Protein AF-A0A8H3I0U5-F1 (afdb_monomer_lite)

Secondary structure (DSSP, 8-state):
--SSTTSS-STTT-BTTS---TTTTEEES-SEEE-TT--EEEES-EEE--SB-TT-TT--BB--EES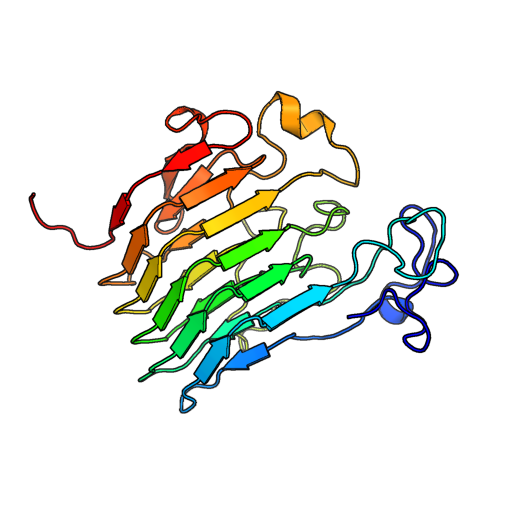EEEEE--SS--EEEEEEEEES-SSEEEEEES-EEEEEEEEEEE--TTTTSSPTTTTSPP-GGGTPPP-TT-SS-EEEEEES-EEEEEEEEEEE---BTTB-GGGGTT-SEEE-EEE-TT-EEEEEEEEEEESEEEEEEETTEEEEEGGG-EETTEEEEEEEES-----

Sequence (235 aa):
LGGFKGTNLDVSTCLAGSSHSTTGCTAAFLGLHITSTATAYLENAWIWTADHDLEDAGERQLDIYTGRGILSQSTNGPVWLIGTGSEHHVLYQYNIVNSKNVYAGLIQTETPYWQPSPAPPSPFSINSSYLDPSFTNGNAAWALRVQSSSNIFVYGAGLYSFFQNYAQTCLNTYTCQDSIV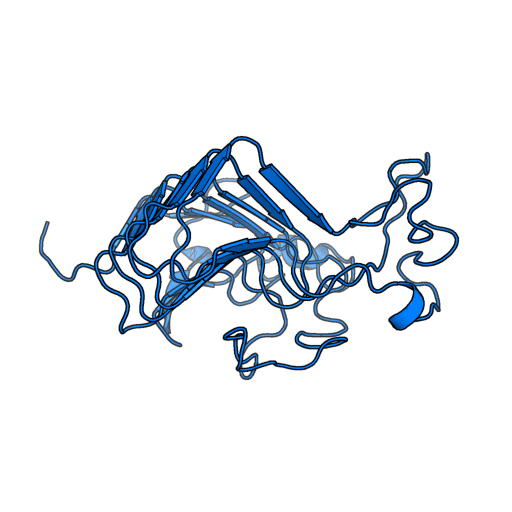TISSDSTDVYVYSLSTVGTTNMLNVGSTAIVKQSNNRNGFQSTMTLWSSATGTH

pLDDT: mean 96.16, std 8.0, range [37.22, 98.94]

Structure (mmCIF, N/CA/C/O backbone):
data_AF-A0A8H3I0U5-F1
#
_entry.id   AF-A0A8H3I0U5-F1
#
loop_
_atom_site.group_PDB
_atom_site.id
_atom_site.type_symbol
_atom_site.label_atom_id
_atom_site.label_alt_id
_atom_site.label_comp_id
_atom_site.label_asym_id
_atom_site.label_entity_id
_atom_site.label_seq_id
_atom_site.pdbx_PDB_ins_code
_atom_site.Cartn_x
_atom_site.Cartn_y
_atom_site.Cartn_z
_atom_site.occupancy
_atom_site.B_iso_or_equiv
_atom_site.auth_seq_id
_atom_site.auth_comp_id
_atom_site.auth_asym_id
_atom_site.auth_atom_id
_atom_site.pdbx_PDB_model_num
ATOM 1 N N . LEU A 1 1 ? -1.221 -8.197 -13.054 1.00 98.31 1 LEU A N 1
ATOM 2 C CA . LEU A 1 1 ? -2.004 -7.234 -13.861 1.00 98.31 1 LEU A CA 1
ATOM 3 C C . LEU A 1 1 ? -1.032 -6.633 -14.860 1.00 98.31 1 LEU A C 1
ATOM 5 O O . LEU A 1 1 ? -0.168 -5.870 -14.446 1.00 98.31 1 LEU A O 1
ATOM 9 N N . GLY A 1 2 ? -1.128 -7.037 -16.129 1.00 98.31 2 GLY A N 1
ATOM 10 C CA . GLY A 1 2 ? -0.075 -6.772 -17.115 1.00 98.31 2 GLY A CA 1
ATOM 11 C C . GLY A 1 2 ? 1.172 -7.640 -16.913 1.00 98.31 2 GLY A C 1
ATOM 12 O O . GLY A 1 2 ? 1.150 -8.515 -16.046 1.00 98.31 2 GLY A O 1
ATOM 13 N N . GLY A 1 3 ? 2.208 -7.412 -17.725 1.00 97.94 3 GLY A N 1
ATOM 14 C CA . GLY A 1 3 ? 3.515 -8.074 -17.633 1.00 97.94 3 GLY A CA 1
ATOM 15 C C . GLY A 1 3 ? 3.536 -9.535 -18.060 1.00 97.94 3 GLY A C 1
ATOM 16 O O . GLY A 1 3 ? 4.449 -10.254 -17.681 1.00 97.94 3 GLY A O 1
ATOM 17 N N . PHE A 1 4 ? 2.522 -9.988 -18.800 1.00 97.31 4 PHE A N 1
ATOM 18 C CA . PHE A 1 4 ? 2.529 -11.323 -19.388 1.00 97.31 4 PHE A CA 1
ATOM 19 C C . PHE A 1 4 ? 1.823 -11.378 -20.744 1.00 97.31 4 PHE A C 1
ATOM 21 O O . PHE A 1 4 ? 0.999 -10.517 -21.096 1.00 97.31 4 PHE A O 1
ATOM 28 N N . LYS A 1 5 ? 2.098 -12.432 -21.507 1.00 97.00 5 LYS A N 1
ATOM 29 C CA . LYS A 1 5 ? 1.573 -12.653 -22.851 1.00 97.00 5 LYS A CA 1
ATOM 30 C C . LYS A 1 5 ? 0.046 -12.598 -22.883 1.00 97.00 5 LYS A C 1
ATOM 32 O O . LYS A 1 5 ? -0.652 -13.310 -22.167 1.00 97.00 5 LYS A O 1
ATOM 37 N N . GLY A 1 6 ? -0.476 -11.793 -23.806 1.00 96.56 6 GLY A N 1
ATOM 38 C CA . GLY A 1 6 ? -1.916 -11.603 -24.010 1.00 96.56 6 GLY A CA 1
ATOM 39 C C . GLY A 1 6 ? -2.500 -10.400 -23.270 1.00 96.56 6 GLY A C 1
ATOM 40 O O . GLY A 1 6 ? -3.645 -10.042 -23.528 1.00 96.56 6 GLY A O 1
ATOM 41 N N . THR A 1 7 ? -1.721 -9.738 -22.409 1.00 97.38 7 THR A N 1
ATOM 42 C CA . THR A 1 7 ? -2.142 -8.481 -21.767 1.00 97.38 7 THR A CA 1
ATOM 43 C C . THR A 1 7 ? -1.979 -7.260 -22.671 1.00 97.38 7 THR A C 1
ATOM 45 O O . THR A 1 7 ? -2.688 -6.279 -22.474 1.00 97.38 7 THR A O 1
ATOM 48 N N . ASN A 1 8 ? -1.075 -7.326 -23.660 1.00 97.00 8 ASN A N 1
ATOM 49 C CA . ASN A 1 8 ? -0.568 -6.174 -24.424 1.00 97.00 8 ASN A CA 1
ATOM 50 C C . ASN A 1 8 ? 0.069 -5.090 -23.530 1.00 97.00 8 ASN A C 1
ATOM 52 O O . ASN A 1 8 ? 0.101 -3.918 -23.891 1.00 97.00 8 ASN A O 1
ATOM 56 N N . LEU A 1 9 ? 0.537 -5.485 -22.345 1.00 98.25 9 LEU A N 1
ATOM 57 C CA . LEU A 1 9 ? 1.206 -4.639 -21.362 1.00 98.25 9 LEU A CA 1
ATOM 58 C C . LEU A 1 9 ? 2.574 -5.256 -21.048 1.00 98.25 9 LEU A C 1
ATOM 60 O O . LEU A 1 9 ? 2.825 -5.697 -19.929 1.00 98.25 9 LEU A O 1
ATOM 64 N N . ASP A 1 10 ? 3.405 -5.368 -22.078 1.00 97.62 10 ASP A N 1
ATOM 65 C CA . ASP A 1 10 ? 4.704 -6.051 -22.082 1.00 97.62 10 ASP A CA 1
ATOM 66 C C . ASP A 1 10 ? 5.833 -5.080 -22.486 1.00 97.62 10 ASP A C 1
ATOM 68 O O . ASP A 1 10 ? 5.585 -3.890 -22.728 1.00 97.62 10 ASP A O 1
ATOM 72 N N . VAL A 1 11 ? 7.077 -5.562 -22.588 1.00 97.50 11 VAL A N 1
ATOM 73 C CA . VAL A 1 11 ? 8.247 -4.732 -22.957 1.00 97.50 11 VAL A CA 1
ATOM 74 C C . VAL A 1 11 ? 8.113 -4.016 -24.303 1.00 97.50 11 VAL A C 1
ATOM 76 O O . VAL A 1 11 ? 8.822 -3.043 -24.544 1.00 97.50 11 VAL A O 1
ATOM 79 N N . SER A 1 12 ? 7.246 -4.463 -25.212 1.00 96.25 12 SER A N 1
ATOM 80 C CA . SER A 1 12 ? 7.041 -3.768 -26.489 1.00 96.25 12 SER A CA 1
ATOM 81 C C . SER A 1 12 ? 6.177 -2.513 -26.348 1.00 96.25 12 SER A C 1
ATOM 83 O O . SER A 1 12 ? 6.247 -1.627 -27.200 1.00 96.25 12 SER A O 1
ATOM 85 N N . THR A 1 13 ? 5.387 -2.429 -25.274 1.00 97.75 13 THR A N 1
ATOM 86 C CA . THR A 1 13 ? 4.390 -1.371 -25.062 1.00 97.75 13 THR A CA 1
ATOM 87 C C . THR A 1 13 ? 4.734 -0.478 -23.874 1.00 97.75 13 THR A C 1
ATOM 89 O O . THR A 1 13 ? 4.576 0.736 -23.973 1.00 97.75 13 THR A O 1
ATOM 92 N N . CYS A 1 14 ? 5.223 -1.057 -22.774 1.00 98.19 14 CYS A N 1
ATOM 93 C CA . CYS A 1 14 ? 5.332 -0.394 -21.470 1.00 98.19 14 CYS A CA 1
ATOM 94 C C . CYS A 1 14 ? 6.740 -0.444 -20.873 1.00 98.19 14 CYS A C 1
ATOM 96 O O . CYS A 1 14 ? 6.888 -0.416 -19.655 1.00 98.19 14 CYS A O 1
ATOM 98 N N . LEU A 1 15 ? 7.782 -0.540 -21.705 1.00 97.94 15 LEU A N 1
ATOM 99 C CA . LEU A 1 15 ? 9.167 -0.605 -21.235 1.00 97.94 15 LEU A CA 1
ATOM 100 C C . LEU A 1 15 ? 9.525 0.608 -20.364 1.00 97.94 15 LEU A C 1
ATOM 102 O O . LEU A 1 15 ? 9.437 1.753 -20.824 1.00 97.94 15 LEU A O 1
ATOM 106 N N . ALA A 1 16 ? 9.997 0.342 -19.146 1.00 97.25 16 ALA A N 1
ATOM 107 C CA . ALA A 1 16 ? 10.429 1.372 -18.212 1.00 97.25 16 ALA A CA 1
ATOM 108 C C . ALA A 1 16 ? 11.511 2.283 -18.815 1.00 97.25 16 ALA A C 1
ATOM 110 O O . ALA A 1 16 ? 12.440 1.829 -19.490 1.00 97.25 16 ALA A O 1
ATOM 111 N N . GLY A 1 17 ? 11.390 3.591 -18.577 1.00 91.25 17 GLY A N 1
ATOM 112 C CA . GLY A 1 17 ? 12.346 4.598 -19.059 1.00 91.25 17 GLY A CA 1
ATOM 113 C C . GLY A 1 17 ? 12.266 4.907 -20.561 1.00 91.25 17 GLY A C 1
ATOM 114 O O . GLY A 1 17 ? 13.029 5.740 -21.056 1.00 91.25 17 GLY A O 1
ATOM 115 N N . SER A 1 18 ? 11.343 4.276 -21.290 1.00 94.06 18 SER A N 1
ATOM 116 C CA . SER A 1 18 ? 11.023 4.615 -22.679 1.00 94.06 18 SER A CA 1
ATOM 117 C C . SER A 1 18 ? 9.831 5.577 -22.763 1.00 94.06 18 SER A C 1
ATOM 119 O O . SER A 1 18 ? 9.115 5.797 -21.788 1.00 94.06 18 SER A O 1
ATOM 121 N N . SER A 1 19 ? 9.608 6.184 -23.932 1.00 94.62 19 SER A N 1
ATOM 122 C CA . SER A 1 19 ? 8.378 6.943 -24.172 1.00 94.62 19 SER A CA 1
ATOM 123 C C . SER A 1 19 ? 7.260 5.984 -24.572 1.00 94.62 19 SER A C 1
ATOM 125 O O . SER A 1 19 ? 7.369 5.299 -25.587 1.00 94.62 19 SER A O 1
ATOM 127 N N . HIS A 1 20 ? 6.177 5.970 -23.798 1.00 95.00 20 HIS A N 1
ATOM 128 C CA . HIS A 1 20 ? 4.989 5.157 -24.052 1.00 95.00 20 HIS A CA 1
ATOM 129 C C . HIS A 1 20 ? 3.706 5.910 -23.684 1.00 95.00 20 HIS A C 1
ATOM 131 O O . HIS A 1 20 ? 3.726 7.009 -23.125 1.00 95.00 20 HIS A O 1
ATOM 137 N N . SER A 1 21 ? 2.565 5.342 -24.073 1.00 95.25 21 SER A N 1
ATOM 138 C CA . SER A 1 21 ? 1.252 5.903 -23.766 1.00 95.25 21 SER A CA 1
ATOM 139 C C . SER A 1 21 ? 0.823 5.509 -22.358 1.00 95.25 21 SER A C 1
ATOM 141 O O . SER A 1 21 ? 0.601 4.332 -22.090 1.00 95.25 21 SER A O 1
ATOM 143 N N . THR A 1 22 ? 0.563 6.490 -21.492 1.00 95.19 22 THR A N 1
ATOM 144 C CA . THR A 1 22 ? -0.024 6.245 -20.165 1.00 95.19 22 THR A CA 1
ATOM 145 C C . THR A 1 22 ? -1.329 5.451 -20.246 1.00 95.19 22 THR A C 1
ATOM 147 O O . THR A 1 22 ? -1.532 4.507 -19.485 1.00 95.19 22 THR A O 1
ATOM 150 N N . THR A 1 23 ? -2.212 5.791 -21.192 1.00 95.38 23 THR A N 1
ATOM 151 C CA . THR A 1 23 ? -3.464 5.049 -21.411 1.00 95.38 23 THR A CA 1
ATOM 152 C C . THR A 1 23 ? -3.192 3.647 -21.947 1.00 95.38 23 THR A C 1
ATOM 154 O O . THR A 1 23 ? -3.866 2.709 -21.538 1.00 95.38 23 THR A O 1
ATOM 157 N N . GLY A 1 24 ? -2.191 3.499 -22.822 1.00 97.06 24 GLY A N 1
ATOM 158 C CA . GLY A 1 24 ? -1.761 2.202 -23.348 1.00 97.06 24 GLY A CA 1
ATOM 159 C C . GLY A 1 24 ? -1.190 1.273 -22.276 1.00 97.06 24 GLY A C 1
ATOM 160 O O . GLY A 1 24 ? -1.329 0.068 -22.414 1.00 97.06 24 GLY A O 1
ATOM 161 N N . CYS A 1 25 ? -0.631 1.832 -21.199 1.00 98.31 25 CYS A N 1
ATOM 162 C CA . CYS A 1 25 ? -0.027 1.094 -20.088 1.00 98.31 25 CYS A CA 1
ATOM 163 C C . CYS A 1 25 ? -0.868 1.070 -18.800 1.00 98.31 25 CYS A C 1
ATOM 165 O O . CYS A 1 25 ? -0.397 0.668 -17.736 1.00 98.31 25 CYS A O 1
ATOM 167 N N . THR A 1 26 ? -2.131 1.500 -18.866 1.00 98.44 26 THR A N 1
ATOM 168 C CA . THR A 1 26 ? -3.057 1.420 -17.729 1.00 98.44 26 THR A CA 1
ATOM 169 C C . THR A 1 26 ? -3.715 0.042 -17.684 1.00 98.44 26 THR A C 1
ATOM 171 O O . THR A 1 26 ? -4.416 -0.338 -18.618 1.00 98.44 26 THR A O 1
ATOM 174 N N . ALA A 1 27 ? -3.537 -0.693 -16.584 1.00 98.44 27 ALA A N 1
ATOM 175 C CA . ALA A 1 27 ? -4.057 -2.053 -16.441 1.00 98.44 27 ALA A CA 1
ATOM 176 C C . ALA A 1 27 ? -5.448 -2.104 -15.799 1.00 98.44 27 ALA A C 1
ATOM 178 O O . ALA A 1 27 ? -6.345 -2.774 -16.309 1.00 98.44 27 ALA A O 1
ATOM 179 N N . ALA A 1 28 ? -5.639 -1.426 -14.664 1.00 98.50 28 ALA A N 1
ATOM 180 C CA . ALA A 1 28 ? -6.904 -1.473 -13.932 1.00 98.50 28 ALA A CA 1
ATOM 181 C C . ALA A 1 28 ? -7.131 -0.259 -13.016 1.00 98.50 28 ALA A C 1
ATOM 183 O O . ALA A 1 28 ? -6.214 0.458 -12.615 1.00 98.50 28 ALA A O 1
ATOM 184 N N . PHE A 1 29 ? -8.396 -0.039 -12.652 1.00 98.75 29 PHE A N 1
ATOM 185 C CA . PHE A 1 29 ? -8.794 1.009 -11.708 1.00 98.75 29 PHE A CA 1
ATOM 186 C C . PHE A 1 29 ? -8.576 0.606 -10.235 1.00 98.75 29 PHE A C 1
ATOM 188 O O . PHE A 1 29 ? -8.113 1.422 -9.432 1.00 98.75 29 PHE A O 1
ATOM 195 N N . LEU A 1 30 ? -8.933 -0.634 -9.886 1.00 98.88 30 LEU A N 1
ATOM 196 C CA . LEU A 1 30 ? -8.875 -1.223 -8.544 1.00 98.88 30 LEU A CA 1
ATOM 197 C C . LEU A 1 30 ? -8.729 -2.744 -8.675 1.00 98.88 30 LEU A C 1
ATOM 199 O O . LEU A 1 30 ? -9.476 -3.346 -9.444 1.00 98.88 30 LEU A O 1
ATOM 203 N N . GLY A 1 31 ? -7.788 -3.346 -7.946 1.00 98.75 31 GLY A N 1
ATOM 204 C CA . GLY A 1 31 ? -7.538 -4.789 -7.978 1.00 98.75 31 GLY A CA 1
ATOM 205 C C . GLY A 1 31 ? -8.625 -5.601 -7.272 1.00 98.75 31 GLY A C 1
ATOM 206 O O . GLY A 1 31 ? -9.177 -6.532 -7.852 1.00 98.75 31 GLY A O 1
ATOM 207 N N . LEU A 1 32 ? -8.972 -5.229 -6.037 1.00 98.81 32 LEU A N 1
ATOM 208 C CA . LEU A 1 32 ? -10.000 -5.911 -5.247 1.00 98.81 32 LEU A CA 1
ATOM 209 C C . LEU A 1 32 ? -10.822 -4.924 -4.414 1.00 98.81 32 LEU A C 1
ATOM 211 O O . LEU A 1 32 ? -10.271 -4.110 -3.676 1.00 98.81 32 LEU A O 1
ATOM 215 N N . HIS A 1 33 ? -12.150 -5.054 -4.472 1.00 98.75 33 HIS A N 1
ATOM 216 C CA . HIS A 1 33 ? -13.087 -4.277 -3.658 1.00 98.75 33 HIS A CA 1
ATOM 217 C C . HIS A 1 33 ? -13.941 -5.185 -2.771 1.00 98.75 33 HIS A C 1
ATOM 219 O O . HIS A 1 33 ? -14.832 -5.878 -3.255 1.00 98.75 33 HIS A O 1
ATOM 225 N N . ILE A 1 34 ? -13.708 -5.148 -1.460 1.00 98.81 34 ILE A N 1
ATOM 226 C CA . ILE A 1 34 ? -14.564 -5.792 -0.459 1.00 98.81 34 ILE A CA 1
ATOM 227 C C . ILE A 1 34 ? -15.588 -4.752 0.006 1.00 98.81 34 ILE A C 1
ATOM 229 O O . ILE A 1 34 ? -15.280 -3.863 0.800 1.00 98.81 34 ILE A O 1
ATOM 233 N N . THR A 1 35 ? -16.800 -4.826 -0.543 1.00 98.50 35 THR A N 1
ATOM 234 C CA . THR A 1 35 ? -17.864 -3.834 -0.323 1.00 98.50 35 THR A CA 1
ATOM 235 C C . THR A 1 35 ? -18.463 -3.899 1.085 1.00 98.50 35 THR A C 1
ATOM 237 O O . THR A 1 35 ? -18.236 -4.847 1.831 1.00 98.50 35 THR A O 1
ATOM 240 N N . SER A 1 36 ? -19.287 -2.910 1.443 1.00 98.19 36 SER A N 1
ATOM 241 C CA . SER A 1 36 ? -19.787 -2.708 2.811 1.00 98.19 36 SER A CA 1
ATOM 242 C C . SER A 1 36 ? -20.477 -3.904 3.461 1.00 98.19 36 SER A C 1
ATOM 244 O O . SER A 1 36 ? -20.307 -4.126 4.655 1.00 98.19 36 SER A O 1
ATOM 246 N N . THR A 1 37 ? -21.221 -4.696 2.696 1.00 98.06 37 THR A N 1
ATOM 247 C CA . THR A 1 37 ? -21.938 -5.878 3.199 1.00 98.06 37 THR A CA 1
ATOM 248 C C . THR A 1 37 ? -21.181 -7.189 2.996 1.00 98.06 37 THR A C 1
ATOM 250 O O . THR A 1 37 ? -21.674 -8.237 3.408 1.00 98.06 37 THR A O 1
ATOM 253 N N . ALA A 1 38 ? -20.017 -7.156 2.342 1.00 98.38 38 ALA A N 1
ATOM 254 C CA . ALA A 1 38 ? -19.278 -8.358 1.990 1.00 98.38 38 ALA A CA 1
ATOM 255 C C . ALA A 1 38 ? -18.467 -8.879 3.178 1.00 98.38 38 ALA A C 1
ATOM 257 O O . ALA A 1 38 ? -17.901 -8.110 3.951 1.00 98.38 38 ALA A O 1
ATOM 258 N N . THR A 1 39 ? -18.358 -10.196 3.270 1.00 98.69 39 THR A N 1
ATOM 259 C CA . THR A 1 39 ? -17.342 -10.889 4.065 1.00 98.69 39 THR A CA 1
ATOM 260 C C . THR A 1 39 ? -16.366 -11.545 3.097 1.00 98.69 39 THR A C 1
ATOM 262 O O . THR A 1 39 ? -16.705 -11.766 1.930 1.00 98.69 39 THR A O 1
ATOM 265 N N . ALA A 1 40 ? -15.142 -11.825 3.535 1.00 98.56 40 ALA A N 1
ATOM 266 C CA . ALA A 1 40 ? -14.153 -12.440 2.654 1.00 98.56 40 ALA A CA 1
ATOM 267 C C . ALA A 1 40 ? -13.157 -13.295 3.432 1.00 98.56 40 ALA A C 1
ATOM 269 O O . ALA A 1 40 ? -12.633 -12.860 4.451 1.00 98.56 40 ALA A O 1
ATOM 270 N N . TYR A 1 41 ? -12.856 -14.481 2.910 1.00 98.81 41 TYR A N 1
ATOM 271 C CA . TYR A 1 41 ? -11.683 -15.263 3.287 1.00 98.81 41 TYR A CA 1
ATOM 272 C C . TYR A 1 41 ? -10.791 -15.360 2.053 1.00 98.81 41 TYR A C 1
ATOM 274 O O . TYR A 1 41 ? -11.198 -15.936 1.044 1.00 98.81 41 TYR A O 1
ATOM 282 N N . LEU A 1 42 ? -9.612 -14.754 2.115 1.00 98.81 42 LEU A N 1
ATOM 283 C CA . LEU A 1 42 ? -8.654 -14.701 1.019 1.00 98.81 42 LEU A CA 1
ATOM 284 C C . LEU A 1 42 ? -7.336 -15.260 1.526 1.00 98.81 42 LEU A C 1
ATOM 286 O O . LEU A 1 42 ? -6.713 -14.676 2.407 1.00 98.81 42 LEU A O 1
ATOM 290 N N . GLU A 1 43 ? -6.925 -16.386 0.960 1.00 98.81 43 GLU A N 1
ATOM 291 C CA . GLU A 1 43 ? -5.670 -17.045 1.291 1.00 98.81 43 GLU A CA 1
ATOM 292 C C . GLU A 1 43 ? -4.828 -17.200 0.035 1.00 98.81 43 GLU A C 1
ATOM 294 O O . GLU A 1 43 ? -5.359 -17.567 -1.014 1.00 98.81 43 GLU A O 1
ATOM 299 N N . ASN A 1 44 ? -3.530 -16.900 0.140 1.00 98.31 44 ASN A N 1
ATOM 300 C CA . ASN A 1 44 ? -2.592 -16.980 -0.982 1.00 98.31 44 ASN A CA 1
ATOM 301 C C . ASN A 1 44 ? -3.051 -16.154 -2.205 1.00 98.31 44 ASN A C 1
ATOM 303 O O . ASN A 1 44 ? -2.926 -16.568 -3.358 1.00 98.31 44 ASN A O 1
ATOM 307 N N . ALA A 1 45 ? -3.641 -14.985 -1.944 1.00 98.62 45 ALA A N 1
ATOM 308 C CA . ALA A 1 45 ? -4.073 -14.060 -2.982 1.00 98.62 45 ALA A CA 1
ATOM 309 C C . ALA A 1 45 ? -2.980 -13.017 -3.242 1.00 98.62 45 ALA A C 1
ATOM 311 O O . ALA A 1 45 ? -2.591 -12.281 -2.331 1.00 98.62 45 ALA A O 1
ATOM 312 N N . TRP A 1 46 ? -2.525 -12.930 -4.494 1.00 98.88 46 TRP A N 1
ATOM 313 C CA . TRP A 1 46 ? -1.530 -11.955 -4.930 1.00 98.88 46 TRP A CA 1
ATOM 314 C C . TRP A 1 46 ? -2.128 -10.991 -5.953 1.00 98.88 46 TRP A C 1
ATOM 316 O O . TRP A 1 46 ? -2.454 -11.355 -7.083 1.00 98.88 46 TRP A O 1
ATOM 326 N N . ILE A 1 47 ? -2.312 -9.746 -5.529 1.00 98.81 47 ILE A N 1
ATOM 327 C CA . ILE A 1 47 ? -2.828 -8.657 -6.345 1.00 98.81 47 ILE A CA 1
ATOM 328 C C . ILE A 1 47 ? -1.596 -7.898 -6.829 1.00 98.81 47 ILE A C 1
ATOM 330 O O . ILE A 1 47 ? -1.091 -7.007 -6.158 1.00 98.81 47 ILE A O 1
ATOM 334 N N . TRP A 1 48 ? -1.051 -8.318 -7.961 1.00 98.88 48 TRP A N 1
ATOM 335 C CA . TRP A 1 48 ? 0.225 -7.813 -8.462 1.00 98.88 48 TRP A CA 1
ATOM 336 C C . TRP A 1 48 ? 0.006 -6.927 -9.682 1.00 98.88 48 TRP A C 1
ATOM 338 O O . TRP A 1 48 ? -0.627 -7.361 -10.648 1.00 98.88 48 TRP A O 1
ATOM 348 N N . THR A 1 49 ? 0.509 -5.696 -9.665 1.00 98.88 49 THR A N 1
ATOM 349 C CA . THR A 1 49 ? 0.683 -4.891 -10.884 1.00 98.88 49 THR A CA 1
ATOM 350 C C . THR A 1 49 ? 2.091 -5.106 -11.393 1.00 98.88 49 THR A C 1
ATOM 352 O O . THR A 1 49 ? 3.017 -4.935 -10.617 1.00 98.88 49 THR A O 1
ATOM 355 N N . ALA A 1 50 ? 2.259 -5.507 -12.653 1.00 98.75 50 ALA A N 1
ATOM 356 C CA . ALA A 1 50 ? 3.565 -5.994 -13.067 1.00 98.75 50 ALA A CA 1
ATOM 357 C C . ALA A 1 50 ? 4.621 -4.891 -13.076 1.00 98.75 50 ALA A C 1
ATOM 359 O O . ALA A 1 50 ? 4.459 -3.862 -13.732 1.00 98.75 50 ALA A O 1
ATOM 360 N N . ASP A 1 51 ? 5.700 -5.142 -12.347 1.00 98.69 51 ASP A N 1
ATOM 361 C CA . ASP A 1 51 ? 6.900 -4.320 -12.308 1.00 98.69 51 ASP A CA 1
ATOM 362 C C . ASP A 1 51 ? 7.938 -4.748 -13.360 1.00 98.69 51 ASP A C 1
ATOM 364 O O . ASP A 1 51 ? 8.816 -3.958 -13.707 1.00 98.69 51 ASP A O 1
ATOM 368 N N . HIS A 1 52 ? 7.806 -5.961 -13.907 1.00 98.62 52 HIS A N 1
ATOM 369 C CA . HIS A 1 52 ? 8.620 -6.512 -14.991 1.00 98.62 52 HIS A CA 1
ATOM 370 C C . HIS A 1 52 ? 7.808 -7.462 -15.886 1.00 98.62 52 HIS A C 1
ATOM 372 O O . HIS A 1 52 ? 6.690 -7.863 -15.556 1.00 98.62 52 HIS A O 1
ATOM 378 N N . ASP A 1 53 ? 8.366 -7.791 -17.048 1.00 98.12 53 ASP A N 1
ATOM 379 C CA . ASP A 1 53 ? 7.776 -8.725 -18.009 1.00 98.12 53 ASP A CA 1
ATOM 380 C C . ASP A 1 53 ? 8.180 -10.173 -17.698 1.00 98.12 53 ASP A C 1
ATOM 382 O O . ASP A 1 53 ? 9.368 -10.497 -17.676 1.00 98.12 53 ASP A O 1
ATOM 386 N N . LEU A 1 54 ? 7.189 -11.041 -17.469 1.00 98.00 54 LEU A N 1
ATOM 387 C CA . LEU A 1 54 ? 7.379 -12.439 -17.075 1.00 98.00 54 LEU A CA 1
ATOM 388 C C . LEU A 1 54 ? 7.910 -13.333 -18.201 1.00 98.00 54 LEU A C 1
ATOM 390 O O . LEU A 1 54 ? 8.430 -14.415 -17.923 1.00 98.00 54 LEU A O 1
ATOM 394 N N . GLU A 1 55 ? 7.774 -12.930 -19.467 1.00 96.50 55 GLU A N 1
ATOM 395 C CA . GLU A 1 55 ? 8.297 -13.695 -20.604 1.00 96.50 55 GLU A CA 1
ATOM 396 C C . GLU A 1 55 ? 9.537 -13.064 -21.247 1.00 96.50 55 GLU A C 1
ATOM 398 O O . GLU A 1 55 ? 10.133 -13.662 -22.153 1.00 96.50 55 GLU A O 1
ATOM 403 N N . ASP A 1 56 ? 9.970 -11.894 -20.777 1.00 96.56 56 ASP A N 1
ATOM 404 C CA . ASP A 1 56 ? 11.240 -11.309 -21.183 1.00 96.56 56 ASP A CA 1
ATOM 405 C C . ASP A 1 56 ? 12.401 -11.977 -20.442 1.00 96.56 56 ASP A C 1
ATOM 407 O O . ASP A 1 56 ? 12.550 -11.850 -19.232 1.00 96.56 56 ASP A O 1
ATOM 411 N N . ALA A 1 57 ? 13.300 -12.636 -21.176 1.00 95.56 57 ALA A N 1
ATOM 412 C CA . ALA A 1 57 ? 14.471 -13.289 -20.580 1.00 95.56 57 ALA A CA 1
ATOM 413 C C . ALA A 1 57 ? 15.431 -12.315 -19.862 1.00 95.56 57 ALA A C 1
ATOM 415 O O . ALA A 1 57 ? 16.306 -12.756 -19.120 1.00 95.56 57 ALA A O 1
ATOM 416 N N . GLY A 1 58 ? 15.314 -11.011 -20.130 1.00 96.06 58 GLY A N 1
ATOM 417 C CA . GLY A 1 58 ? 16.053 -9.963 -19.433 1.00 96.06 58 GLY A CA 1
ATOM 418 C C . GLY A 1 58 ? 15.349 -9.420 -18.190 1.00 96.06 58 GLY A C 1
ATOM 419 O O . GLY A 1 58 ? 15.902 -8.502 -17.588 1.00 96.06 58 GLY A O 1
ATOM 420 N N . GLU A 1 59 ? 14.156 -9.930 -17.849 1.00 95.38 59 GLU A N 1
ATOM 421 C CA . GLU A 1 59 ? 13.294 -9.464 -16.751 1.00 95.38 59 GLU A CA 1
ATOM 422 C C . GLU A 1 59 ? 13.171 -7.934 -16.735 1.00 95.38 59 GLU A C 1
ATOM 424 O O . GLU A 1 59 ? 13.233 -7.273 -15.694 1.00 95.38 59 GLU A O 1
ATOM 429 N N . ARG A 1 60 ? 13.079 -7.330 -17.928 1.00 97.94 60 ARG A N 1
ATOM 430 C CA . ARG A 1 60 ? 13.083 -5.874 -18.046 1.00 97.94 60 ARG A CA 1
ATOM 431 C C . ARG A 1 60 ? 11.846 -5.286 -17.379 1.00 97.94 60 ARG A C 1
ATOM 433 O O . ARG A 1 60 ? 10.732 -5.788 -17.519 1.00 97.94 60 ARG A O 1
ATOM 440 N N . GLN A 1 61 ? 12.078 -4.179 -16.682 1.00 98.44 61 GLN A N 1
ATOM 441 C CA . GLN A 1 61 ? 11.062 -3.488 -15.903 1.00 98.44 61 GLN A CA 1
ATOM 442 C C . GLN A 1 61 ? 10.027 -2.788 -16.791 1.00 98.44 61 GLN A C 1
ATOM 444 O O . GLN A 1 61 ? 10.333 -2.338 -17.903 1.00 98.44 61 GLN A O 1
ATOM 449 N N . LEU A 1 62 ? 8.806 -2.673 -16.272 1.00 98.50 62 LEU A N 1
ATOM 450 C CA . LEU A 1 62 ? 7.654 -2.094 -16.955 1.00 98.50 62 LEU A CA 1
ATOM 451 C C . LEU A 1 62 ? 7.038 -0.939 -16.158 1.00 98.50 62 LEU A C 1
ATOM 453 O O . LEU A 1 62 ? 6.900 -0.993 -14.938 1.00 98.50 62 LEU A O 1
ATOM 457 N N . ASP A 1 63 ? 6.569 0.076 -16.878 1.00 97.88 63 ASP A N 1
ATOM 458 C CA . ASP A 1 63 ? 5.731 1.149 -16.346 1.00 97.88 63 ASP A CA 1
ATOM 459 C C . ASP A 1 63 ? 4.246 0.789 -16.520 1.00 97.88 63 ASP A C 1
ATOM 461 O O . ASP A 1 63 ? 3.589 1.261 -17.449 1.00 97.88 63 ASP A O 1
ATOM 465 N N . ILE A 1 64 ? 3.693 -0.052 -15.640 1.00 98.50 64 ILE A N 1
ATOM 466 C CA . ILE A 1 64 ? 2.256 -0.379 -15.643 1.00 98.50 64 ILE A CA 1
ATOM 467 C C . ILE A 1 64 ? 1.513 0.399 -14.559 1.00 98.50 64 ILE A C 1
ATOM 469 O O . ILE A 1 64 ? 1.950 0.491 -13.410 1.00 98.50 64 ILE A O 1
ATOM 473 N N . TYR A 1 65 ? 0.342 0.932 -14.914 1.00 98.44 65 TYR A N 1
ATOM 474 C CA . TYR A 1 65 ? -0.466 1.759 -14.024 1.00 98.44 65 TYR A CA 1
ATOM 475 C C . TYR A 1 65 ? -1.745 1.040 -13.579 1.00 98.44 65 TYR A C 1
ATOM 477 O O . TYR A 1 65 ? -2.697 0.899 -14.351 1.00 98.44 65 TYR A O 1
ATOM 485 N N . THR A 1 66 ? -1.809 0.658 -12.300 1.00 98.81 66 THR A N 1
ATOM 486 C CA . THR A 1 66 ? -3.058 0.261 -11.626 1.00 98.81 66 THR A CA 1
ATOM 487 C C . THR A 1 66 ? -3.353 1.207 -10.475 1.00 98.81 66 THR A C 1
ATOM 489 O O . THR A 1 66 ? -2.512 1.406 -9.601 1.00 98.81 66 THR A O 1
ATOM 492 N N . GLY A 1 67 ? -4.557 1.778 -10.427 1.00 98.62 67 GLY A N 1
ATOM 493 C CA . GLY A 1 67 ? -4.865 2.846 -9.474 1.00 98.62 67 GLY A CA 1
ATOM 494 C C . GLY A 1 67 ? -4.771 2.415 -8.009 1.00 98.62 67 GLY A C 1
ATOM 495 O O . GLY A 1 67 ? -4.178 3.117 -7.191 1.00 98.62 67 GLY A O 1
ATOM 496 N N . ARG A 1 68 ? -5.371 1.272 -7.668 1.00 98.81 68 ARG A N 1
ATOM 497 C CA . ARG A 1 68 ? -5.611 0.832 -6.283 1.00 98.81 68 ARG A CA 1
ATOM 498 C C . ARG A 1 68 ? -5.414 -0.675 -6.158 1.00 98.81 68 ARG A C 1
ATOM 500 O O . ARG A 1 68 ? -5.835 -1.403 -7.056 1.00 98.81 68 ARG A O 1
ATOM 507 N N . GLY A 1 69 ? -4.846 -1.126 -5.044 1.00 98.88 69 GLY A N 1
ATOM 508 C CA . GLY A 1 69 ? -4.720 -2.546 -4.714 1.00 98.88 69 GLY A CA 1
ATOM 509 C C . GLY A 1 69 ? -6.011 -3.115 -4.142 1.00 98.88 69 GLY A C 1
ATOM 510 O O . GLY A 1 69 ? -6.974 -3.363 -4.869 1.00 98.88 69 GLY A O 1
ATOM 511 N N . ILE A 1 70 ? -6.035 -3.304 -2.827 1.00 98.88 70 ILE A N 1
ATOM 512 C CA . ILE A 1 70 ? -7.166 -3.849 -2.080 1.00 98.88 70 ILE A CA 1
ATOM 513 C C . ILE A 1 70 ? -7.863 -2.734 -1.301 1.00 98.88 70 ILE A C 1
ATOM 515 O O . ILE A 1 70 ? -7.268 -2.098 -0.431 1.00 98.88 70 ILE A O 1
ATOM 519 N N . LEU A 1 71 ? -9.149 -2.530 -1.578 1.00 98.88 71 LEU A N 1
ATOM 520 C CA . LEU A 1 71 ? -10.042 -1.668 -0.809 1.00 98.88 71 LEU A CA 1
ATOM 521 C C . LEU A 1 71 ? -11.010 -2.533 -0.002 1.00 98.88 71 LEU A C 1
ATOM 523 O O . LEU A 1 71 ? -11.833 -3.242 -0.581 1.00 98.88 71 LEU A O 1
ATOM 527 N N . SER A 1 72 ? -10.963 -2.427 1.325 1.00 98.81 72 SER A N 1
ATOM 528 C CA . SER A 1 72 ? -11.980 -2.994 2.210 1.00 98.81 72 SER A CA 1
ATOM 529 C C . SER A 1 72 ? -12.848 -1.901 2.805 1.00 98.81 72 SER A C 1
ATOM 531 O O . SER A 1 72 ? -12.345 -0.953 3.408 1.00 98.81 72 SER A O 1
ATOM 533 N N . GLN A 1 73 ? -14.159 -2.083 2.675 1.00 98.56 73 GLN A N 1
ATOM 534 C CA . GLN A 1 73 ? -15.193 -1.270 3.307 1.00 98.56 73 GLN A CA 1
ATOM 535 C C . GLN A 1 73 ? -16.187 -2.099 4.127 1.00 98.56 73 GLN A C 1
ATOM 537 O O . GLN A 1 73 ? -17.229 -1.571 4.501 1.00 98.56 73 GLN A O 1
ATOM 542 N N . SER A 1 74 ? -15.893 -3.377 4.393 1.00 98.50 74 SER A N 1
ATOM 543 C CA . SER A 1 74 ? -16.792 -4.301 5.094 1.00 98.50 74 SER A CA 1
ATOM 544 C C . SER A 1 74 ? -17.161 -3.793 6.490 1.00 98.50 74 SER A C 1
ATOM 546 O O . SER A 1 74 ? -16.370 -3.877 7.430 1.00 98.50 74 SER A O 1
ATOM 548 N N . THR A 1 75 ? -18.379 -3.277 6.649 1.00 98.06 75 THR A N 1
ATOM 549 C CA . THR A 1 75 ? -18.804 -2.565 7.865 1.00 98.06 75 THR A CA 1
ATOM 550 C C . THR A 1 75 ? -19.054 -3.494 9.046 1.00 98.06 75 THR A C 1
ATOM 552 O O . THR A 1 75 ? -19.069 -3.038 10.189 1.00 98.06 75 THR A O 1
ATOM 555 N N . ASN A 1 76 ? -19.234 -4.789 8.776 1.00 97.00 76 ASN A N 1
ATOM 556 C CA . ASN A 1 76 ? -19.454 -5.817 9.790 1.00 97.00 76 ASN A CA 1
ATOM 557 C C . ASN A 1 76 ? -18.347 -6.879 9.811 1.00 97.00 76 ASN A C 1
ATOM 559 O O . ASN A 1 76 ? -18.192 -7.554 10.830 1.00 97.00 76 ASN A O 1
ATOM 563 N N . GLY A 1 77 ? -17.592 -7.045 8.720 1.00 96.94 77 GLY A N 1
ATOM 564 C CA . GLY A 1 77 ? -16.724 -8.201 8.542 1.00 96.94 77 GLY A CA 1
ATOM 565 C C . GLY A 1 77 ? -17.507 -9.521 8.643 1.00 96.94 77 GLY A C 1
ATOM 566 O O . GLY A 1 77 ? -18.739 -9.532 8.556 1.00 96.94 77 GLY A O 1
ATOM 567 N N . PRO A 1 78 ? -16.818 -10.645 8.871 1.00 98.50 78 PRO A N 1
ATOM 568 C CA . PRO A 1 78 ? -15.364 -10.760 8.971 1.00 98.50 78 PRO A CA 1
ATOM 569 C C . PRO A 1 78 ? -14.646 -10.717 7.612 1.00 98.50 78 PRO A C 1
ATOM 571 O O . PRO A 1 78 ? -15.178 -11.151 6.585 1.00 98.50 78 PRO A O 1
ATOM 574 N N . VAL A 1 79 ? -13.414 -10.207 7.626 1.00 98.88 79 VAL A N 1
ATOM 575 C CA . VAL A 1 79 ? -12.471 -10.273 6.500 1.00 98.88 79 VAL A CA 1
ATOM 576 C C . VAL A 1 79 ? -11.169 -10.905 6.983 1.00 98.88 79 VAL A C 1
ATOM 578 O O . VAL A 1 79 ? -10.563 -10.407 7.929 1.00 98.88 79 VAL A O 1
ATOM 581 N N . TRP A 1 80 ? -10.728 -11.974 6.325 1.00 98.94 80 TRP A N 1
ATOM 582 C CA . TRP A 1 80 ? -9.457 -12.647 6.583 1.00 98.94 80 TRP A CA 1
ATOM 583 C C . TRP A 1 80 ? -8.558 -12.556 5.354 1.00 98.94 80 TRP A C 1
ATOM 585 O O . TRP A 1 80 ? -8.923 -13.036 4.282 1.00 98.94 80 TRP A O 1
ATOM 595 N N . LEU A 1 81 ? -7.389 -11.947 5.528 1.00 98.88 81 LEU A N 1
ATOM 596 C CA . LEU A 1 81 ? -6.341 -11.807 4.522 1.00 98.88 81 LEU A CA 1
ATOM 597 C C . LEU A 1 81 ? -5.138 -12.646 4.971 1.00 98.88 81 LEU A C 1
ATOM 599 O O . LEU A 1 81 ? -4.312 -12.193 5.763 1.00 98.88 81 LEU A O 1
ATOM 603 N N . ILE A 1 82 ? -5.089 -13.900 4.530 1.00 98.88 82 ILE A N 1
ATOM 604 C CA . ILE A 1 82 ? -4.121 -14.909 4.967 1.00 98.88 82 ILE A CA 1
ATOM 605 C C . ILE A 1 82 ? -2.998 -15.024 3.931 1.00 98.88 82 ILE A C 1
ATOM 607 O O . ILE A 1 82 ? -3.197 -15.545 2.834 1.00 98.88 82 ILE A O 1
ATOM 611 N N . GLY A 1 83 ? -1.808 -14.522 4.262 1.00 98.69 83 GLY A N 1
ATOM 612 C CA . GLY A 1 83 ? -0.660 -14.565 3.348 1.00 98.69 83 GLY A CA 1
ATOM 613 C C . GLY A 1 83 ? -0.914 -13.835 2.025 1.00 98.69 83 GLY A C 1
ATOM 614 O O . GLY A 1 83 ? -0.594 -14.368 0.964 1.00 98.69 83 GLY A O 1
ATOM 615 N N . THR A 1 84 ? -1.552 -12.660 2.064 1.00 98.94 84 THR A N 1
ATOM 616 C CA . THR A 1 84 ? -1.880 -11.896 0.851 1.00 98.94 84 THR A CA 1
ATOM 617 C C . THR A 1 84 ? -0.772 -10.911 0.478 1.00 98.94 84 THR A C 1
ATOM 619 O O . THR A 1 84 ? -0.164 -10.269 1.339 1.00 98.94 84 THR A O 1
ATOM 622 N N . GLY A 1 85 ? -0.554 -10.731 -0.824 1.00 98.88 85 GLY A N 1
ATOM 623 C CA . GLY A 1 85 ? 0.335 -9.711 -1.384 1.00 98.88 85 GLY A CA 1
ATOM 624 C C . GLY A 1 85 ? -0.452 -8.691 -2.201 1.00 98.88 85 GLY A C 1
ATOM 625 O O . GLY A 1 85 ? -1.339 -9.074 -2.962 1.00 98.88 85 GLY A O 1
ATOM 626 N N . SER A 1 86 ? -0.137 -7.404 -2.066 1.00 98.94 86 SER A N 1
ATOM 627 C CA . SER A 1 86 ? -0.663 -6.360 -2.952 1.00 98.94 86 SER A CA 1
ATOM 628 C C . SER A 1 86 ? 0.446 -5.379 -3.297 1.00 98.94 86 SER A C 1
ATOM 630 O O . SER A 1 86 ? 0.998 -4.751 -2.399 1.00 98.94 86 SER A O 1
ATOM 632 N N . GLU A 1 87 ? 0.780 -5.228 -4.575 1.00 98.94 87 GLU A N 1
ATOM 633 C CA . GLU A 1 87 ? 2.017 -4.541 -4.964 1.00 98.94 87 GLU A CA 1
ATOM 634 C C . GLU A 1 87 ? 1.872 -3.653 -6.196 1.00 98.94 87 GLU A C 1
ATOM 636 O O . GLU A 1 87 ? 1.103 -3.939 -7.119 1.00 98.94 87 GLU A O 1
ATOM 641 N N . HIS A 1 88 ? 2.664 -2.582 -6.194 1.00 98.88 88 HIS A N 1
ATOM 642 C CA . HIS A 1 88 ? 2.881 -1.667 -7.311 1.00 98.88 88 HIS A CA 1
ATOM 643 C C . HIS A 1 88 ? 1.618 -0.937 -7.798 1.00 98.88 88 HIS A C 1
ATOM 645 O O . HIS A 1 88 ? 1.512 -0.531 -8.955 1.00 98.88 88 HIS A O 1
ATOM 651 N N . HIS A 1 89 ? 0.667 -0.686 -6.898 1.00 98.88 89 HIS A N 1
ATOM 652 C CA . HIS A 1 89 ? -0.488 0.170 -7.173 1.00 98.88 89 HIS A CA 1
ATOM 653 C C . HIS A 1 89 ? -0.173 1.632 -6.866 1.00 98.88 89 HIS A C 1
ATOM 655 O O . HIS A 1 89 ? 0.531 1.936 -5.901 1.00 98.88 89 HIS A O 1
ATOM 661 N N . VAL A 1 90 ? -0.734 2.545 -7.661 1.00 98.38 90 VAL A N 1
ATOM 662 C CA . VAL A 1 90 ? -0.394 3.975 -7.638 1.00 98.38 90 VAL A CA 1
ATOM 663 C C . VAL A 1 90 ? -0.736 4.641 -6.307 1.00 98.38 90 VAL A C 1
ATOM 665 O O . VAL A 1 90 ? 0.085 5.377 -5.767 1.00 98.38 90 VAL A O 1
ATOM 668 N N . LEU A 1 91 ? -1.945 4.425 -5.785 1.00 98.44 91 LEU A N 1
ATOM 669 C CA . LEU A 1 91 ? -2.447 5.156 -4.618 1.00 98.44 91 LEU A CA 1
ATOM 670 C C . LEU A 1 91 ? -2.158 4.410 -3.311 1.00 98.44 91 LEU A C 1
ATOM 672 O O . LEU A 1 91 ? -1.690 4.991 -2.330 1.00 98.44 91 LEU A O 1
ATOM 676 N N . TYR A 1 92 ? -2.484 3.123 -3.275 1.00 98.69 92 TYR A N 1
ATOM 677 C CA . TYR A 1 92 ? -2.313 2.292 -2.095 1.00 98.69 92 TYR A CA 1
ATOM 678 C C . TYR A 1 92 ? -2.328 0.813 -2.445 1.00 98.69 92 TYR A C 1
ATOM 680 O O . TYR A 1 92 ? -2.997 0.399 -3.395 1.00 98.69 92 TYR A O 1
ATOM 688 N N . GLN A 1 93 ? -1.674 0.024 -1.602 1.00 98.94 93 GLN A N 1
ATOM 689 C CA . GLN A 1 93 ? -1.700 -1.427 -1.679 1.00 98.94 93 GLN A CA 1
ATOM 690 C C . GLN A 1 93 ? -2.876 -1.991 -0.870 1.00 98.94 93 GLN A C 1
ATOM 692 O O . GLN A 1 93 ? -3.694 -2.719 -1.416 1.00 98.94 93 GLN A O 1
ATOM 697 N N . TYR A 1 94 ? -3.050 -1.559 0.383 1.00 98.94 94 TYR A N 1
ATOM 698 C CA . TYR A 1 94 ? -4.215 -1.872 1.217 1.00 98.94 94 TYR A CA 1
ATOM 699 C C . TYR A 1 94 ? -4.856 -0.588 1.766 1.00 98.94 94 TYR A C 1
ATOM 701 O O . TYR A 1 94 ? -4.195 0.203 2.440 1.00 98.94 94 TYR A O 1
ATOM 709 N N . ASN A 1 95 ? -6.157 -0.397 1.537 1.00 98.69 95 ASN A N 1
ATOM 710 C CA . ASN A 1 95 ? -6.965 0.675 2.129 1.00 98.69 95 ASN A CA 1
ATOM 711 C C . ASN A 1 95 ? -8.167 0.051 2.852 1.00 98.69 95 ASN A C 1
ATOM 713 O O . ASN A 1 95 ? -9.112 -0.428 2.228 1.00 98.69 95 ASN A O 1
ATOM 717 N N . ILE A 1 96 ? -8.109 0.027 4.179 1.00 98.81 96 ILE A N 1
ATOM 718 C CA . ILE A 1 96 ? -9.151 -0.473 5.076 1.00 98.81 96 ILE A CA 1
ATOM 719 C C . ILE A 1 96 ? -9.883 0.749 5.625 1.00 98.81 96 ILE A C 1
ATOM 721 O O . ILE A 1 96 ? -9.346 1.480 6.456 1.00 98.81 96 ILE A O 1
ATOM 725 N N . VAL A 1 97 ? -11.092 1.014 5.136 1.00 98.38 97 VAL A N 1
ATOM 726 C CA . VAL A 1 97 ? -11.832 2.236 5.477 1.00 98.38 97 VAL A CA 1
ATOM 727 C C . VAL A 1 97 ? -13.255 1.902 5.878 1.00 98.38 97 VAL A C 1
ATOM 729 O O . VAL A 1 97 ? -13.912 1.138 5.182 1.00 98.38 97 VAL A O 1
ATOM 732 N N . ASN A 1 98 ? -13.756 2.477 6.972 1.00 98.19 98 ASN A N 1
ATOM 733 C CA . ASN A 1 98 ? -15.089 2.173 7.512 1.00 98.19 98 ASN A CA 1
ATOM 734 C C . ASN A 1 98 ? -15.327 0.665 7.735 1.00 98.19 98 ASN A C 1
ATOM 736 O O . ASN A 1 98 ? -16.468 0.204 7.681 1.00 98.19 98 ASN A O 1
ATOM 740 N N . SER A 1 99 ? -14.258 -0.111 7.936 1.00 98.50 99 SER A N 1
ATOM 741 C CA . SER A 1 99 ? -14.332 -1.564 8.070 1.00 98.50 99 SER A CA 1
ATOM 742 C C . SER A 1 99 ? -14.311 -1.998 9.532 1.00 98.50 99 SER A C 1
ATOM 744 O O . SER A 1 99 ? -13.743 -1.317 10.389 1.00 98.50 99 SER A O 1
ATOM 746 N N . LYS A 1 100 ? -14.890 -3.168 9.813 1.00 98.44 100 LYS A N 1
ATOM 747 C CA . LYS A 1 100 ? -14.800 -3.826 11.119 1.00 98.44 100 LYS A CA 1
ATOM 748 C C . LYS A 1 100 ? -14.391 -5.285 10.987 1.00 98.44 100 LYS A C 1
ATOM 750 O O . LYS A 1 100 ? -14.740 -5.932 10.006 1.00 98.44 100 LYS A O 1
ATOM 755 N N . ASN A 1 101 ? -13.727 -5.806 12.019 1.00 98.62 101 ASN A N 1
ATOM 756 C CA . ASN A 1 101 ? -13.410 -7.231 12.167 1.00 98.62 101 ASN A CA 1
ATOM 757 C C . ASN A 1 101 ? -12.562 -7.764 10.997 1.00 98.62 101 ASN A C 1
ATOM 759 O O . ASN A 1 101 ? -12.969 -8.672 10.267 1.00 98.62 101 ASN A O 1
ATOM 763 N N . VAL A 1 102 ? -11.381 -7.170 10.817 1.00 98.88 102 VAL A N 1
ATOM 764 C CA . VAL A 1 102 ? -10.424 -7.554 9.771 1.00 98.88 102 VAL A CA 1
ATOM 765 C C . VAL A 1 102 ? -9.206 -8.203 10.414 1.00 98.88 102 VAL A C 1
ATOM 767 O O . VAL A 1 102 ? -8.567 -7.601 11.274 1.00 98.88 102 VAL A O 1
ATOM 770 N N . TYR A 1 103 ? -8.863 -9.407 9.969 1.00 98.88 103 TYR A N 1
ATOM 771 C CA . TYR A 1 103 ? -7.585 -10.053 10.242 1.00 98.88 103 TYR A CA 1
ATOM 772 C C . TYR A 1 103 ? -6.738 -10.052 8.970 1.00 98.88 103 TYR A C 1
ATOM 774 O O . TYR A 1 103 ? -7.226 -10.419 7.902 1.00 98.88 103 TYR A O 1
ATOM 782 N N . ALA A 1 104 ? -5.467 -9.684 9.086 1.00 98.88 104 ALA A N 1
ATOM 783 C CA . ALA A 1 104 ? -4.524 -9.679 7.980 1.00 98.88 104 ALA A CA 1
ATOM 784 C C . ALA A 1 104 ? -3.158 -10.201 8.448 1.00 98.88 104 ALA A C 1
ATOM 786 O O . ALA A 1 104 ? -2.532 -9.579 9.302 1.00 98.88 104 ALA A O 1
ATOM 787 N N . GLY A 1 105 ? -2.698 -11.345 7.937 1.00 98.00 105 GLY A N 1
ATOM 788 C CA . GLY A 1 105 ? -1.500 -12.005 8.458 1.00 98.00 105 GLY A CA 1
ATOM 789 C C . GLY A 1 105 ? -0.919 -13.096 7.546 1.00 98.00 105 GLY A C 1
ATOM 790 O O . GLY A 1 105 ? -1.628 -14.026 7.177 1.00 98.00 105 GLY A O 1
ATOM 791 N N . LEU A 1 106 ? 0.362 -13.057 7.163 1.00 98.56 106 LEU A N 1
ATOM 792 C CA . LEU A 1 106 ? 1.144 -11.825 6.986 1.00 98.56 106 LEU A CA 1
ATOM 793 C C . LEU A 1 106 ? 0.671 -11.124 5.703 1.00 98.56 106 LEU A C 1
ATOM 795 O O . LEU A 1 106 ? 0.335 -11.794 4.728 1.00 98.56 106 LEU A O 1
ATOM 799 N N . ILE A 1 107 ? 0.662 -9.791 5.697 1.00 98.94 107 ILE A N 1
ATOM 800 C CA . ILE A 1 107 ? 0.492 -9.002 4.467 1.00 98.94 107 ILE A CA 1
ATOM 801 C C . ILE A 1 107 ? 1.834 -8.531 3.920 1.00 98.94 107 ILE A C 1
ATOM 803 O O . ILE A 1 107 ? 2.746 -8.212 4.685 1.00 98.94 107 ILE A O 1
ATOM 807 N N . GLN A 1 108 ? 1.937 -8.441 2.599 1.00 98.88 108 GLN A N 1
ATOM 808 C CA . GLN A 1 108 ? 3.148 -7.989 1.922 1.00 98.88 108 GLN A CA 1
ATOM 809 C C . GLN A 1 108 ? 2.823 -6.925 0.861 1.00 98.88 108 GLN A C 1
ATOM 811 O O . GLN A 1 108 ? 1.764 -6.998 0.222 1.00 98.88 108 GLN A O 1
ATOM 816 N N . THR A 1 109 ? 3.692 -5.918 0.722 1.00 98.94 109 THR A N 1
ATOM 817 C CA . THR A 1 109 ? 3.534 -4.822 -0.242 1.00 98.94 109 THR A CA 1
ATOM 818 C C . THR A 1 109 ? 4.843 -4.268 -0.794 1.00 98.94 109 THR A C 1
ATOM 820 O O . THR A 1 109 ? 5.778 -4.041 -0.025 1.00 98.94 109 THR A O 1
ATOM 823 N N . GLU A 1 110 ? 4.787 -3.778 -2.032 1.00 98.94 110 GLU A N 1
ATOM 824 C CA . GLU A 1 110 ? 5.813 -2.926 -2.632 1.00 98.94 110 GLU A CA 1
ATOM 825 C C . GLU A 1 110 ? 5.228 -1.666 -3.285 1.00 98.94 110 GLU A C 1
ATOM 827 O O . GLU A 1 110 ? 4.169 -1.692 -3.923 1.00 98.94 110 GLU A O 1
ATOM 832 N N . THR A 1 111 ? 5.934 -0.546 -3.134 1.00 98.88 111 THR A N 1
ATOM 833 C CA . THR A 1 111 ? 5.670 0.701 -3.869 1.00 98.88 111 THR A CA 1
ATOM 834 C C . THR A 1 111 ? 6.089 0.543 -5.345 1.00 98.88 111 THR A C 1
ATOM 836 O O . THR A 1 111 ? 7.134 -0.057 -5.607 1.00 98.88 111 THR A O 1
ATOM 839 N N . PRO A 1 112 ? 5.329 1.068 -6.333 1.00 98.50 112 PRO A N 1
ATOM 840 C CA . PRO A 1 112 ? 5.745 1.017 -7.737 1.00 98.50 112 PRO A CA 1
ATOM 841 C C . PRO A 1 112 ? 7.116 1.674 -7.950 1.00 98.50 112 PRO A C 1
ATOM 843 O O . PRO A 1 112 ? 7.357 2.776 -7.456 1.00 98.50 112 PRO A O 1
ATOM 846 N N . TYR A 1 113 ? 8.003 1.032 -8.710 1.00 98.62 113 TYR A N 1
ATOM 847 C CA . TYR A 1 113 ? 9.421 1.417 -8.776 1.00 98.62 113 TYR A CA 1
ATOM 848 C C . TYR A 1 113 ? 9.674 2.790 -9.409 1.00 98.62 113 TYR A C 1
ATOM 850 O O . TYR A 1 113 ? 10.656 3.466 -9.089 1.00 98.62 113 TYR A O 1
ATOM 858 N N . TRP A 1 114 ? 8.776 3.214 -10.295 1.00 96.88 114 TRP A N 1
ATOM 859 C CA . TRP A 1 114 ? 8.812 4.519 -10.948 1.00 96.88 114 TRP A CA 1
ATOM 860 C C . TRP A 1 114 ? 8.417 5.672 -10.010 1.00 96.88 114 TRP A C 1
ATOM 862 O O . TRP A 1 114 ? 8.776 6.824 -10.263 1.00 96.88 114 TRP A O 1
ATOM 872 N N . GLN A 1 115 ? 7.728 5.414 -8.889 1.00 97.75 115 GLN A N 1
ATOM 873 C CA . GLN A 1 115 ? 7.426 6.476 -7.926 1.00 97.75 115 GLN A CA 1
ATOM 874 C C . GLN A 1 115 ? 8.728 7.021 -7.311 1.00 97.75 115 GLN A C 1
ATOM 876 O O . GLN A 1 115 ? 9.681 6.269 -7.097 1.00 97.75 115 GLN A O 1
ATOM 881 N N . PRO A 1 116 ? 8.827 8.342 -7.071 1.00 95.62 116 PRO A N 1
ATOM 882 C CA . PRO A 1 116 ? 7.756 9.344 -7.058 1.00 95.62 116 PRO A CA 1
ATOM 883 C C . PRO A 1 116 ? 7.566 10.110 -8.384 1.00 95.62 116 PRO A C 1
ATOM 885 O O . PRO A 1 116 ? 7.082 11.242 -8.357 1.00 95.62 116 PRO A O 1
ATOM 888 N N . SER A 1 117 ? 7.983 9.572 -9.535 1.00 92.44 117 SER A N 1
ATOM 889 C CA . SER A 1 117 ? 7.882 10.260 -10.830 1.00 92.44 117 SER A CA 1
ATOM 890 C C . SER A 1 117 ? 7.140 9.410 -11.878 1.00 92.44 117 SER A C 1
ATOM 892 O O . SER A 1 117 ? 7.768 8.611 -12.564 1.00 92.44 117 SER A O 1
ATOM 894 N N . PRO A 1 118 ? 5.822 9.608 -12.069 1.00 93.00 118 PRO A N 1
ATOM 895 C CA . PRO A 1 118 ? 5.001 10.618 -11.409 1.00 93.00 118 PRO A CA 1
ATOM 896 C C . PRO A 1 118 ? 4.647 10.246 -9.961 1.00 93.00 118 PRO A C 1
ATOM 898 O O . PRO A 1 118 ? 4.656 9.082 -9.569 1.00 93.00 118 PRO A O 1
ATOM 901 N N . ALA A 1 119 ? 4.313 11.256 -9.160 1.00 94.38 119 ALA A N 1
ATOM 902 C CA . ALA A 1 119 ? 3.798 11.050 -7.812 1.00 94.38 119 ALA A CA 1
ATOM 903 C C . ALA A 1 119 ? 2.295 10.718 -7.876 1.00 94.38 119 ALA A C 1
ATOM 905 O O . ALA A 1 119 ? 1.593 11.228 -8.762 1.00 94.38 119 ALA A O 1
ATOM 906 N N . PRO A 1 120 ? 1.760 9.923 -6.931 1.00 96.19 120 PRO A N 1
ATOM 907 C CA . PRO A 1 120 ? 0.322 9.750 -6.805 1.00 96.19 120 PRO A CA 1
ATOM 908 C C . PRO A 1 120 ? -0.382 11.108 -6.602 1.00 96.19 120 PRO A C 1
ATOM 910 O O . PRO A 1 120 ? 0.160 12.000 -5.947 1.00 96.19 120 PRO A O 1
ATOM 913 N N . PRO A 1 121 ? -1.593 11.295 -7.157 1.00 95.94 121 PRO A N 1
ATOM 914 C CA . PRO A 1 121 ? -2.445 10.255 -7.732 1.00 95.94 121 PRO A CA 1
ATOM 915 C C . PRO A 1 121 ? -2.165 9.921 -9.202 1.00 95.94 121 PRO A C 1
ATOM 917 O O . PRO A 1 121 ? -2.778 8.994 -9.724 1.00 95.94 121 PRO A O 1
ATOM 920 N N . SER A 1 122 ? -1.264 10.650 -9.865 1.00 95.62 122 SER A N 1
ATOM 921 C CA . SER A 1 122 ? -1.014 10.500 -11.300 1.00 95.62 122 SER A CA 1
ATOM 922 C C . SER A 1 122 ? -0.558 9.072 -11.652 1.00 95.62 122 SER A C 1
ATOM 924 O O . SER A 1 122 ? 0.246 8.497 -10.915 1.00 95.62 122 SER A O 1
ATOM 926 N N . PRO A 1 123 ? -1.063 8.481 -12.754 1.00 96.38 123 PRO A N 1
ATOM 927 C CA . PRO A 1 123 ? -1.906 9.100 -13.789 1.00 96.38 123 PRO A CA 1
ATOM 928 C C . PRO A 1 123 ? -3.415 9.093 -13.501 1.00 96.38 123 PRO A C 1
ATOM 930 O O . PRO A 1 123 ? -4.213 9.499 -14.345 1.00 96.38 123 PRO A O 1
ATOM 933 N N . PHE A 1 124 ? -3.830 8.636 -12.324 1.00 97.19 124 PHE A N 1
ATOM 934 C CA . PHE A 1 124 ? -5.227 8.625 -11.914 1.00 97.19 124 PHE A CA 1
ATOM 935 C C . PHE A 1 124 ? -5.636 9.958 -11.274 1.00 97.19 124 PHE A C 1
ATOM 937 O O . PHE A 1 124 ? -4.816 10.791 -10.883 1.00 97.19 124 PHE A O 1
ATOM 944 N N . SER A 1 125 ? -6.944 10.150 -11.137 1.00 95.88 125 SER A N 1
ATOM 945 C CA . SER A 1 125 ? -7.523 11.186 -10.290 1.00 95.88 125 SER A CA 1
ATOM 946 C C . SER A 1 125 ? -7.993 10.596 -8.960 1.00 95.88 125 SER A C 1
ATOM 948 O O . SER A 1 125 ? -8.352 9.417 -8.866 1.00 95.88 125 SER A O 1
ATOM 950 N N . ILE A 1 126 ? -8.009 11.440 -7.927 1.00 96.69 126 ILE A N 1
ATOM 951 C CA . ILE A 1 126 ? -8.649 11.122 -6.649 1.00 96.69 126 ILE A CA 1
ATOM 952 C C . ILE A 1 126 ? -10.152 10.958 -6.872 1.00 96.69 126 ILE A C 1
ATOM 954 O O . ILE A 1 126 ? -10.806 11.829 -7.445 1.00 96.69 126 ILE A O 1
ATOM 958 N N . ASN A 1 127 ? -10.700 9.855 -6.374 1.00 97.50 127 ASN A N 1
ATOM 959 C CA . ASN A 1 127 ? -12.118 9.550 -6.392 1.00 97.50 127 ASN A CA 1
ATOM 960 C C . ASN A 1 127 ? -12.623 9.337 -4.960 1.00 97.50 127 ASN A C 1
ATOM 962 O O . ASN A 1 127 ? -12.385 8.304 -4.330 1.00 97.50 127 ASN A O 1
ATOM 966 N N . SER A 1 128 ? -13.380 10.311 -4.457 1.00 96.31 128 SER A N 1
ATOM 967 C CA . SER A 1 128 ? -13.958 10.268 -3.112 1.00 96.31 128 SER A CA 1
ATOM 968 C C . SER A 1 128 ? -14.938 9.108 -2.907 1.00 96.31 128 SER A C 1
ATOM 970 O O . SER A 1 128 ? -15.078 8.642 -1.780 1.00 96.31 128 SER A O 1
ATOM 972 N N . SER A 1 129 ? -15.554 8.579 -3.971 1.00 96.19 129 SER A N 1
ATOM 973 C CA . SER A 1 129 ? -16.456 7.416 -3.878 1.00 96.19 129 SER A CA 1
ATOM 974 C C . SER A 1 129 ? -15.720 6.131 -3.482 1.00 96.19 129 SER A C 1
ATOM 976 O O . SER A 1 129 ? -16.323 5.235 -2.900 1.00 96.19 129 SER A O 1
ATOM 978 N N . TYR A 1 130 ? -14.413 6.057 -3.757 1.00 97.50 130 TYR A N 1
ATOM 979 C CA . TYR A 1 130 ? -13.534 4.943 -3.376 1.00 97.50 130 TYR A CA 1
ATOM 980 C C . TYR A 1 130 ? -12.642 5.280 -2.174 1.00 97.50 130 TYR A C 1
ATOM 982 O O . TYR A 1 130 ? -11.728 4.522 -1.852 1.00 97.50 130 TYR A O 1
ATOM 990 N N . LEU A 1 131 ? -12.934 6.398 -1.493 1.00 96.69 131 LEU A N 1
ATOM 991 C CA . LEU A 1 131 ? -12.242 6.851 -0.283 1.00 96.69 131 LEU A CA 1
ATOM 992 C C . LEU A 1 131 ? -10.722 6.918 -0.472 1.00 96.69 131 LEU A C 1
ATOM 994 O O . LEU A 1 131 ? -9.945 6.474 0.381 1.00 96.69 131 LEU A O 1
ATOM 998 N N . ASP A 1 132 ? -10.309 7.455 -1.619 1.00 97.12 132 ASP A N 1
ATOM 999 C CA . ASP A 1 132 ? -8.898 7.610 -1.930 1.00 97.12 132 ASP A CA 1
ATOM 1000 C C . ASP A 1 132 ? -8.191 8.541 -0.935 1.00 97.12 132 ASP A C 1
ATOM 1002 O O . ASP A 1 132 ? -8.759 9.551 -0.504 1.00 97.12 132 ASP A O 1
ATOM 1006 N N . PRO A 1 133 ? -6.931 8.234 -0.587 1.00 92.75 133 PRO A N 1
ATOM 1007 C CA . PRO A 1 133 ? -6.123 9.097 0.260 1.00 92.75 133 PRO A CA 1
ATOM 1008 C C . PRO A 1 133 ? -5.795 10.431 -0.420 1.00 92.75 133 PRO A C 1
ATOM 1010 O O . PRO A 1 133 ? -5.553 10.499 -1.623 1.00 92.75 133 PRO A O 1
ATOM 1013 N N . SER A 1 134 ? -5.696 11.497 0.375 1.00 87.50 134 SER A N 1
ATOM 1014 C CA . SER A 1 134 ? -5.048 12.739 -0.051 1.00 87.50 134 SER A CA 1
ATOM 1015 C C . SER A 1 134 ? -3.524 12.596 0.010 1.00 87.50 134 SER A C 1
ATOM 1017 O O . SER A 1 134 ? -3.001 12.107 1.012 1.00 87.50 134 SER A O 1
ATOM 1019 N N . PHE A 1 135 ? -2.812 13.107 -0.994 1.00 85.62 135 PHE A N 1
ATOM 1020 C CA . PHE A 1 135 ? -1.341 13.063 -1.076 1.00 85.62 135 PHE A CA 1
ATOM 1021 C C . PHE A 1 135 ? -0.670 14.409 -0.782 1.00 85.62 135 PHE A C 1
ATOM 1023 O O . PHE A 1 135 ? 0.471 14.641 -1.155 1.00 85.62 135 PHE A O 1
ATOM 1030 N N . THR A 1 136 ? -1.353 15.306 -0.067 1.00 70.31 136 THR A N 1
ATOM 1031 C CA . THR A 1 136 ? -0.865 16.665 0.225 1.00 70.31 136 THR A CA 1
ATOM 1032 C C . THR A 1 136 ? 0.500 16.690 0.934 1.00 70.31 136 THR A C 1
ATOM 1034 O O . THR A 1 136 ? 1.206 17.684 0.831 1.00 70.31 136 THR A O 1
ATOM 1037 N N . ASN A 1 137 ? 0.883 15.595 1.608 1.00 51.59 137 ASN A N 1
ATOM 1038 C CA . ASN A 1 137 ? 2.132 15.454 2.368 1.00 51.59 137 ASN A CA 1
ATOM 1039 C C . ASN A 1 137 ? 2.948 14.194 1.994 1.00 51.59 137 ASN A C 1
ATOM 1041 O O . ASN A 1 137 ? 3.768 13.752 2.793 1.00 51.59 137 ASN A O 1
ATOM 1045 N N . GLY A 1 138 ? 2.709 13.563 0.837 1.00 70.56 138 GLY A N 1
ATOM 1046 C CA . GLY A 1 138 ? 3.389 12.314 0.472 1.00 70.56 138 GLY A CA 1
ATOM 1047 C C . GLY A 1 138 ? 3.486 12.108 -1.035 1.00 70.56 138 GLY A C 1
ATOM 1048 O O . GLY A 1 138 ? 2.587 12.485 -1.775 1.00 70.56 138 GLY A O 1
ATOM 1049 N N . ASN A 1 139 ? 4.584 11.509 -1.490 1.00 84.50 139 ASN A N 1
ATOM 1050 C CA . ASN A 1 139 ? 4.924 11.360 -2.909 1.00 84.50 139 ASN A CA 1
ATOM 1051 C C . ASN A 1 139 ? 4.910 9.901 -3.401 1.00 84.50 139 ASN A C 1
ATOM 1053 O O . ASN A 1 139 ? 5.385 9.630 -4.501 1.00 84.50 139 ASN A O 1
ATOM 1057 N N . ALA A 1 140 ? 4.387 8.972 -2.601 1.00 96.31 140 ALA A N 1
ATOM 1058 C CA . ALA A 1 140 ? 4.377 7.546 -2.903 1.00 96.31 140 ALA A CA 1
ATOM 1059 C C . ALA A 1 140 ? 3.134 6.854 -2.327 1.00 96.31 140 ALA A C 1
ATOM 1061 O O . ALA A 1 140 ? 2.461 7.390 -1.440 1.00 96.31 140 ALA A O 1
ATOM 1062 N N . ALA A 1 141 ? 2.826 5.675 -2.860 1.00 98.12 141 ALA A N 1
ATOM 1063 C CA . ALA A 1 141 ? 1.677 4.868 -2.486 1.00 98.12 141 ALA A CA 1
ATOM 1064 C C . ALA A 1 141 ? 1.720 4.449 -1.009 1.00 98.12 141 ALA A C 1
ATOM 1066 O O . ALA A 1 141 ? 2.772 4.104 -0.470 1.00 98.12 141 ALA A O 1
ATOM 1067 N N . TRP A 1 142 ? 0.561 4.406 -0.353 1.00 98.12 142 TRP A N 1
ATOM 1068 C CA . TRP A 1 142 ? 0.463 3.827 0.990 1.00 98.12 142 TRP A CA 1
ATOM 1069 C C . TRP A 1 142 ? 0.524 2.301 0.919 1.00 98.12 142 TRP A C 1
ATOM 1071 O O . TRP A 1 142 ? -0.224 1.689 0.159 1.00 98.12 142 TRP A O 1
ATOM 1081 N N . ALA A 1 143 ? 1.344 1.658 1.747 1.00 98.75 143 ALA A N 1
ATOM 1082 C CA . ALA A 1 143 ? 1.298 0.203 1.869 1.00 98.75 143 ALA A CA 1
ATOM 1083 C C . ALA A 1 143 ? 0.032 -0.243 2.597 1.00 98.75 143 ALA A C 1
ATOM 1085 O O . ALA A 1 143 ? -0.741 -1.049 2.088 1.00 98.75 143 ALA A O 1
ATOM 1086 N N . LEU A 1 144 ? -0.205 0.339 3.772 1.00 98.81 144 LEU A N 1
ATOM 1087 C CA . LEU A 1 144 ? -1.386 0.075 4.576 1.00 98.81 144 LEU A CA 1
ATOM 1088 C C . LEU A 1 144 ? -1.986 1.387 5.059 1.00 98.81 144 LEU A C 1
ATOM 1090 O O . LEU A 1 144 ? -1.327 2.208 5.700 1.00 98.81 144 LEU A O 1
ATOM 1094 N N . ARG A 1 145 ? -3.275 1.543 4.799 1.00 98.06 145 ARG A N 1
ATOM 1095 C CA . ARG A 1 145 ? -4.078 2.636 5.315 1.00 98.06 145 ARG A CA 1
ATOM 1096 C C . ARG A 1 145 ? -5.271 2.083 6.077 1.00 98.06 145 ARG A C 1
ATOM 1098 O O . ARG A 1 145 ? -6.024 1.286 5.529 1.00 98.06 145 ARG A O 1
ATOM 1105 N N . VAL A 1 146 ? -5.443 2.521 7.321 1.00 98.62 146 VAL A N 1
ATOM 1106 C CA . VAL A 1 146 ? -6.610 2.200 8.154 1.00 98.62 146 VAL A CA 1
ATOM 1107 C C . VAL A 1 146 ? -7.306 3.502 8.524 1.00 98.62 146 VAL A C 1
ATOM 1109 O O . VAL A 1 146 ? -6.690 4.380 9.126 1.00 98.62 146 VAL A O 1
ATOM 1112 N N . GLN A 1 147 ? -8.572 3.655 8.145 1.00 97.69 147 GLN A N 1
ATOM 1113 C CA . GLN A 1 147 ? -9.341 4.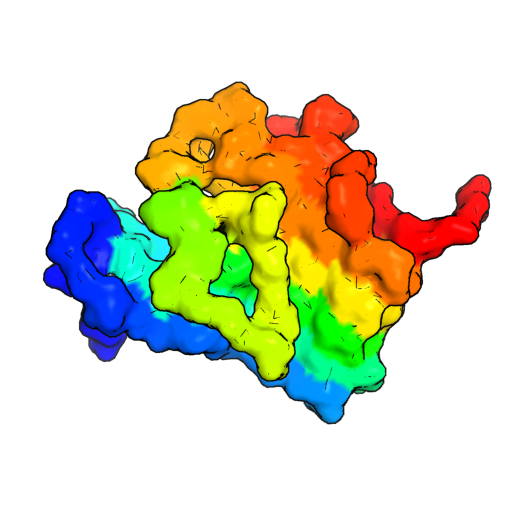865 8.428 1.00 97.69 147 GLN A CA 1
ATOM 1114 C C . GLN A 1 147 ? -10.732 4.546 8.975 1.00 97.69 147 GLN A C 1
ATOM 1116 O O . GLN A 1 147 ? -11.441 3.709 8.414 1.00 97.69 147 GLN A O 1
ATOM 1121 N N . SER A 1 148 ? -11.138 5.255 10.032 1.00 97.56 148 SER A N 1
ATOM 1122 C CA . SER A 1 148 ? -12.478 5.183 10.633 1.00 97.56 148 SER A CA 1
ATOM 1123 C C . SER A 1 148 ? -12.954 3.733 10.822 1.00 97.56 148 SER A C 1
ATOM 1125 O O . SER A 1 148 ? -14.090 3.384 10.505 1.00 97.56 148 SER A O 1
ATOM 1127 N N . SER A 1 149 ? -12.040 2.855 11.240 1.00 98.50 149 SER A N 1
ATOM 1128 C CA . SER A 1 149 ? -12.230 1.401 11.290 1.00 98.50 149 SER A CA 1
ATOM 1129 C C . SER A 1 149 ? -11.976 0.875 12.701 1.00 98.50 149 SER A C 1
ATOM 1131 O O . SER A 1 149 ? -11.302 1.535 13.493 1.00 98.50 149 SER A O 1
ATOM 1133 N N . SER A 1 150 ? -12.508 -0.306 13.024 1.00 98.25 150 SER A N 1
ATOM 1134 C CA . SER A 1 150 ? -12.317 -0.909 14.349 1.00 98.25 150 SER A CA 1
ATOM 1135 C C . SER A 1 150 ? -12.122 -2.423 14.320 1.00 98.25 150 SER A C 1
ATOM 1137 O O . SER A 1 150 ? -12.550 -3.087 13.378 1.00 98.25 150 SER A O 1
ATOM 1139 N N . ASN A 1 151 ? -11.518 -2.992 15.366 1.00 98.12 151 ASN A N 1
ATOM 1140 C CA . ASN A 1 151 ? -11.200 -4.426 15.461 1.00 98.12 151 ASN A CA 1
ATOM 1141 C C . ASN A 1 151 ? -10.363 -4.907 14.264 1.00 98.12 151 ASN A C 1
ATOM 1143 O O . ASN A 1 151 ? -10.771 -5.803 13.516 1.00 98.12 151 ASN A O 1
ATOM 1147 N N . ILE A 1 152 ? -9.216 -4.263 14.055 1.00 98.69 152 ILE A N 1
ATOM 1148 C CA . ILE A 1 152 ? -8.303 -4.551 12.948 1.00 98.69 152 ILE A CA 1
ATOM 1149 C C . ILE A 1 152 ? -7.045 -5.199 13.516 1.00 98.69 152 ILE A C 1
ATOM 1151 O O . ILE A 1 152 ? -6.352 -4.607 14.340 1.00 98.69 152 ILE A O 1
ATOM 1155 N N . PHE A 1 153 ? -6.731 -6.405 13.057 1.00 98.75 153 PHE A N 1
ATOM 1156 C CA . PHE A 1 153 ? -5.586 -7.183 13.511 1.00 98.75 153 PHE A CA 1
ATOM 1157 C C . PHE A 1 153 ? -4.652 -7.437 12.336 1.00 98.75 153 PHE A C 1
ATOM 1159 O O . PHE A 1 153 ? -4.967 -8.223 11.446 1.00 98.75 153 PHE A O 1
ATOM 1166 N N . VAL A 1 154 ? -3.492 -6.788 12.347 1.00 98.81 154 VAL A N 1
ATOM 1167 C CA . VAL A 1 154 ? -2.406 -7.053 11.403 1.00 98.81 154 VAL A CA 1
ATOM 1168 C C . VAL A 1 154 ? -1.361 -7.897 12.120 1.00 98.81 154 VAL A C 1
ATOM 1170 O O . VAL A 1 154 ? -0.706 -7.422 13.046 1.00 98.81 154 VAL A O 1
ATOM 1173 N N . TYR A 1 155 ? -1.233 -9.159 11.725 1.00 98.56 155 TYR A N 1
ATOM 1174 C CA . TYR A 1 155 ? -0.351 -10.137 12.349 1.00 98.56 155 TYR A CA 1
ATOM 1175 C C . TYR A 1 155 ? 0.804 -10.482 11.411 1.00 98.56 155 TYR A C 1
ATOM 1177 O O . TYR A 1 155 ? 0.757 -11.443 10.645 1.00 98.56 155 TYR A O 1
ATOM 1185 N N . GLY A 1 156 ? 1.849 -9.662 11.476 1.00 98.69 156 GLY A N 1
ATOM 1186 C CA . GLY A 1 156 ? 2.949 -9.682 10.530 1.00 98.69 156 GLY A CA 1
ATOM 1187 C C . GLY A 1 156 ? 2.649 -8.824 9.301 1.00 98.69 156 GLY A C 1
ATOM 1188 O O . GLY A 1 156 ? 1.614 -8.972 8.651 1.00 98.69 156 GLY A O 1
ATOM 1189 N N . ALA A 1 157 ? 3.577 -7.931 8.968 1.00 98.88 157 ALA A N 1
ATOM 1190 C CA . ALA A 1 157 ? 3.513 -7.123 7.757 1.00 98.88 157 ALA A CA 1
ATOM 1191 C C . ALA A 1 157 ? 4.919 -6.870 7.211 1.00 98.88 157 ALA A C 1
ATOM 1193 O O . ALA A 1 157 ? 5.787 -6.422 7.956 1.00 98.88 157 ALA A O 1
ATOM 1194 N N . GLY A 1 158 ? 5.136 -7.141 5.926 1.00 98.88 158 GLY A N 1
ATOM 1195 C CA . GLY A 1 158 ? 6.365 -6.816 5.206 1.00 98.88 158 GLY A CA 1
ATOM 1196 C C . GLY A 1 158 ? 6.088 -5.754 4.150 1.00 98.88 158 GLY A C 1
ATOM 1197 O O . GLY A 1 158 ? 5.538 -6.075 3.103 1.00 98.88 158 GLY A O 1
ATOM 1198 N N . LEU A 1 159 ? 6.404 -4.492 4.445 1.00 98.88 159 LEU A N 1
ATOM 1199 C CA . LEU A 1 159 ? 5.985 -3.352 3.627 1.00 98.88 159 LEU A CA 1
ATOM 1200 C C . LEU A 1 159 ? 7.190 -2.577 3.091 1.00 98.88 159 LEU A C 1
ATOM 1202 O O . LEU A 1 159 ? 7.942 -1.970 3.861 1.00 98.88 159 LEU A O 1
ATOM 1206 N N . TYR A 1 160 ? 7.406 -2.592 1.781 1.00 98.88 160 TYR A N 1
ATOM 1207 C CA . TYR A 1 160 ? 8.688 -2.202 1.211 1.00 98.88 160 TYR A CA 1
ATOM 1208 C C . TYR A 1 160 ? 8.586 -1.041 0.221 1.00 98.88 160 TYR A C 1
ATOM 1210 O O . TYR A 1 160 ? 7.661 -0.933 -0.581 1.00 98.88 160 TYR A O 1
ATOM 1218 N N . SER A 1 161 ? 9.598 -0.179 0.268 1.00 98.75 161 SER A N 1
ATOM 1219 C CA . SER A 1 161 ? 9.856 0.846 -0.734 1.00 98.75 161 SER A CA 1
ATOM 1220 C C . SER A 1 161 ? 11.323 0.756 -1.137 1.00 98.75 161 SER A C 1
ATOM 1222 O O . SER A 1 161 ? 12.213 1.064 -0.343 1.00 98.75 161 SER A O 1
ATOM 1224 N N . PHE A 1 162 ? 11.582 0.256 -2.344 1.00 98.81 162 PHE A N 1
ATOM 1225 C CA . PHE A 1 162 ? 12.937 -0.083 -2.790 1.00 98.81 162 PHE A CA 1
ATOM 1226 C C . PHE A 1 162 ? 13.588 0.963 -3.689 1.00 98.81 162 PHE A C 1
ATOM 1228 O O . PHE A 1 162 ? 14.813 0.970 -3.821 1.00 98.81 162 PHE A O 1
ATOM 1235 N N . PHE A 1 163 ? 12.782 1.822 -4.308 1.00 98.62 163 PHE A N 1
ATOM 1236 C CA . PHE A 1 163 ? 13.215 2.659 -5.415 1.00 98.62 163 PHE A CA 1
ATOM 1237 C C . PHE A 1 163 ? 12.746 4.102 -5.261 1.00 98.62 163 PHE A C 1
ATOM 1239 O O . PHE A 1 163 ? 11.744 4.396 -4.611 1.00 98.62 163 PHE A O 1
ATOM 1246 N N . GLN A 1 164 ? 13.478 4.989 -5.924 1.00 97.75 164 GLN A N 1
ATOM 1247 C CA . GLN A 1 164 ? 13.007 6.296 -6.353 1.00 97.75 164 GLN A CA 1
ATOM 1248 C C . GLN A 1 164 ? 13.309 6.424 -7.841 1.00 97.75 164 GLN A C 1
ATOM 1250 O O . GLN A 1 164 ? 14.477 6.544 -8.213 1.00 97.75 164 GLN A O 1
ATOM 1255 N N . ASN A 1 165 ? 12.275 6.385 -8.687 1.00 96.69 165 ASN A N 1
ATOM 1256 C CA . ASN A 1 165 ? 12.433 6.428 -10.145 1.00 96.69 165 ASN A CA 1
ATOM 1257 C C . ASN A 1 165 ? 13.458 5.383 -10.642 1.00 96.69 165 ASN A C 1
ATOM 1259 O O . ASN A 1 165 ? 14.464 5.731 -11.261 1.00 96.69 165 ASN A O 1
ATOM 1263 N N . TYR A 1 166 ? 13.245 4.115 -10.273 1.00 97.81 166 TYR A N 1
ATOM 1264 C CA . TYR A 1 166 ? 14.116 2.966 -10.574 1.00 97.81 166 TYR A CA 1
ATOM 1265 C C . TYR A 1 166 ? 15.538 2.999 -9.984 1.00 97.81 166 TYR A C 1
ATOM 1267 O O . TYR A 1 166 ? 16.277 2.022 -10.102 1.00 97.81 166 TYR A O 1
ATOM 1275 N N . ALA A 1 167 ? 15.932 4.058 -9.272 1.00 97.94 167 ALA A N 1
ATOM 1276 C CA . ALA A 1 167 ? 17.202 4.101 -8.554 1.00 97.94 167 ALA A CA 1
ATOM 1277 C C . ALA A 1 167 ? 17.059 3.572 -7.118 1.00 97.94 167 ALA A C 1
ATOM 1279 O O . ALA A 1 167 ? 16.137 3.946 -6.397 1.00 97.94 167 ALA A O 1
ATOM 1280 N N . GLN A 1 168 ? 18.023 2.763 -6.671 1.00 98.19 168 GLN A N 1
ATOM 1281 C CA . GLN A 1 168 ? 18.048 2.182 -5.317 1.00 98.19 168 GLN A CA 1
ATOM 1282 C C . GLN A 1 168 ? 19.010 2.891 -4.352 1.00 98.19 168 GLN A C 1
ATOM 1284 O O . GLN A 1 168 ? 19.239 2.430 -3.235 1.00 98.19 168 GLN A O 1
ATOM 1289 N N . THR A 1 169 ? 19.592 4.028 -4.745 1.00 98.31 169 THR A N 1
ATOM 1290 C CA . THR A 1 169 ? 20.544 4.780 -3.904 1.00 98.31 169 THR A CA 1
ATOM 1291 C C . THR A 1 169 ? 19.940 5.196 -2.559 1.00 98.31 169 THR A C 1
ATOM 1293 O O . THR A 1 169 ? 20.657 5.258 -1.560 1.00 98.31 169 THR A O 1
ATOM 1296 N N . CYS A 1 170 ? 18.621 5.401 -2.518 1.00 97.75 170 CYS A N 1
ATOM 1297 C CA . CYS A 1 170 ? 17.840 5.712 -1.323 1.00 97.75 170 CYS A CA 1
ATOM 1298 C C . CYS A 1 170 ? 17.852 4.606 -0.249 1.00 97.75 170 CYS A C 1
ATOM 1300 O O . CYS A 1 170 ? 17.587 4.894 0.921 1.00 97.75 170 CYS A O 1
ATOM 1302 N N . LEU A 1 171 ? 18.187 3.356 -0.601 1.00 98.25 171 LEU A N 1
ATOM 1303 C CA . LEU A 1 171 ? 18.287 2.252 0.360 1.00 98.25 171 LEU A CA 1
ATOM 1304 C C . LEU A 1 171 ? 19.449 2.438 1.338 1.00 98.25 171 LEU A C 1
ATOM 1306 O O . LEU A 1 171 ? 19.333 2.037 2.494 1.00 98.25 171 LEU A O 1
ATOM 1310 N N . ASN A 1 172 ? 20.528 3.105 0.915 1.00 97.12 172 ASN A N 1
ATOM 1311 C CA . ASN A 1 172 ? 21.690 3.381 1.767 1.00 97.12 172 ASN A CA 1
ATOM 1312 C C . ASN A 1 172 ? 21.348 4.301 2.948 1.00 97.12 172 ASN A C 1
ATOM 1314 O O . ASN A 1 172 ? 22.012 4.264 3.982 1.00 97.12 172 ASN A O 1
ATOM 1318 N N . THR A 1 173 ? 20.319 5.132 2.785 1.00 96.44 173 THR A N 1
ATOM 1319 C CA . THR A 1 173 ? 19.851 6.100 3.783 1.00 96.44 173 THR A CA 1
ATOM 1320 C C . THR A 1 173 ? 18.481 5.750 4.356 1.00 96.44 173 THR A C 1
ATOM 1322 O O . THR A 1 173 ? 18.037 6.422 5.280 1.00 96.44 173 THR A O 1
ATOM 1325 N N . TYR A 1 174 ? 17.831 4.690 3.862 1.00 97.00 174 TYR A N 1
ATOM 1326 C CA . TYR A 1 174 ? 16.485 4.253 4.254 1.00 97.00 174 TYR A CA 1
ATOM 1327 C C . TYR A 1 174 ? 15.381 5.290 3.982 1.00 97.00 174 TYR A C 1
ATOM 1329 O O . TYR A 1 174 ? 14.389 5.363 4.705 1.00 97.00 174 TYR A O 1
ATOM 1337 N N . THR A 1 175 ? 15.553 6.091 2.930 1.00 96.56 175 THR A N 1
ATOM 1338 C CA . THR A 1 175 ? 14.710 7.258 2.611 1.00 96.56 175 THR A CA 1
ATOM 1339 C C . THR A 1 175 ? 14.113 7.175 1.204 1.00 96.56 175 THR A C 1
ATOM 1341 O O . THR A 1 175 ? 13.978 8.197 0.533 1.00 96.56 175 THR A O 1
ATOM 1344 N N . CYS A 1 176 ? 13.794 5.973 0.717 1.00 97.94 176 CYS A N 1
ATOM 1345 C CA . CYS A 1 176 ? 13.098 5.796 -0.562 1.00 97.94 176 CYS A C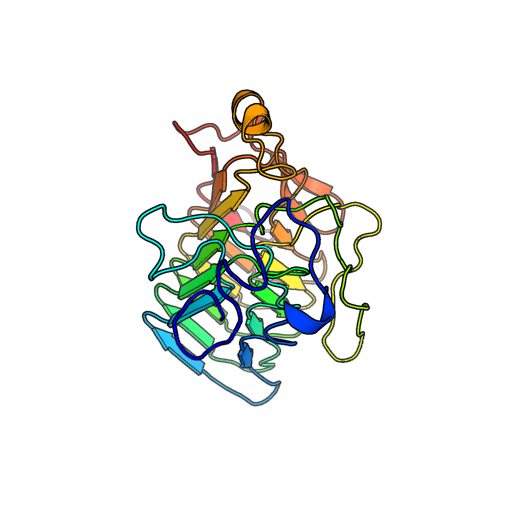A 1
ATOM 1346 C C . CYS A 1 176 ? 11.693 6.405 -0.510 1.00 97.94 176 CYS A C 1
ATOM 1348 O O . CYS A 1 176 ? 11.265 7.081 -1.444 1.00 97.94 176 CYS A O 1
ATOM 1350 N N . GLN A 1 177 ? 11.030 6.274 0.637 1.00 96.31 177 GLN A N 1
ATOM 1351 C CA . GLN A 1 177 ? 9.725 6.858 0.915 1.00 96.31 177 GLN A CA 1
ATOM 1352 C C . GLN A 1 177 ? 9.701 7.482 2.314 1.00 96.31 177 GLN A C 1
ATOM 1354 O O . GLN A 1 177 ? 10.337 6.990 3.247 1.00 96.31 177 GLN A O 1
ATOM 1359 N N . ASP A 1 178 ? 8.973 8.585 2.486 1.00 95.88 178 ASP A N 1
ATOM 1360 C CA . ASP A 1 178 ? 8.881 9.226 3.801 1.00 95.88 178 ASP A CA 1
ATOM 1361 C C . ASP A 1 178 ? 8.039 8.396 4.781 1.00 95.88 178 ASP A C 1
ATOM 1363 O O . ASP A 1 178 ? 8.485 8.116 5.888 1.00 95.88 178 ASP A O 1
ATOM 1367 N N . SER A 1 179 ? 6.845 7.963 4.374 1.00 96.12 179 SER A N 1
ATOM 1368 C CA . SER A 1 179 ? 5.869 7.292 5.241 1.00 96.12 179 SER A CA 1
ATOM 1369 C C . SER A 1 179 ? 5.136 6.173 4.499 1.00 96.12 179 SER A C 1
ATOM 1371 O O . SER A 1 179 ? 4.766 6.378 3.345 1.00 96.12 179 SER A O 1
ATOM 1373 N N . ILE A 1 180 ? 4.897 5.020 5.144 1.00 97.88 180 ILE A N 1
ATOM 1374 C CA . ILE A 1 180 ? 4.360 3.809 4.472 1.00 97.88 180 ILE A CA 1
ATOM 1375 C C . ILE A 1 180 ? 3.069 3.238 5.083 1.00 97.88 180 ILE A C 1
ATOM 1377 O O . ILE A 1 180 ? 2.235 2.710 4.344 1.00 97.88 180 ILE A O 1
ATOM 1381 N N . VAL A 1 181 ? 2.845 3.402 6.395 1.00 98.25 181 VAL A N 1
ATOM 1382 C CA . VAL A 1 181 ? 1.574 3.068 7.068 1.00 98.25 181 VAL A CA 1
ATOM 1383 C C . VAL A 1 181 ? 0.948 4.315 7.677 1.00 98.25 181 VAL A C 1
ATOM 1385 O O . VAL A 1 181 ? 1.628 5.097 8.346 1.00 98.25 181 VAL A O 1
ATOM 1388 N N . THR A 1 182 ? -0.364 4.477 7.509 1.00 96.81 182 THR A N 1
ATOM 1389 C CA . THR A 1 182 ? -1.137 5.507 8.214 1.00 96.81 182 THR A CA 1
ATOM 1390 C C . THR A 1 182 ? -2.417 4.932 8.813 1.00 96.81 182 THR A C 1
ATOM 1392 O O . THR A 1 182 ? -3.174 4.216 8.153 1.00 96.81 182 THR A O 1
ATOM 1395 N N . ILE A 1 183 ? -2.648 5.249 10.084 1.00 98.00 183 ILE A N 1
ATOM 1396 C CA . ILE A 1 183 ? -3.845 4.884 10.838 1.00 98.00 183 ILE A CA 1
ATOM 1397 C C . ILE A 1 183 ? -4.514 6.181 11.282 1.00 98.00 183 ILE A C 1
ATOM 1399 O O . ILE A 1 183 ? -3.871 7.053 11.865 1.00 98.00 183 ILE A O 1
ATOM 1403 N N . SER A 1 184 ? -5.796 6.360 10.985 1.00 96.12 184 SER A N 1
ATOM 1404 C CA . SER A 1 184 ? -6.513 7.565 11.399 1.00 96.12 184 SER A CA 1
ATOM 1405 C C . SER A 1 184 ? -6.744 7.578 12.914 1.00 96.12 184 SER A C 1
ATOM 1407 O O . SER A 1 184 ? -6.951 6.536 13.533 1.00 96.12 184 SER A O 1
ATOM 1409 N N . SER A 1 185 ? -6.724 8.764 13.526 1.00 94.94 185 SER A N 1
ATOM 1410 C CA . SER A 1 185 ? -6.869 8.923 14.983 1.00 94.94 185 SER A CA 1
ATOM 1411 C C . SER A 1 185 ? -8.244 8.523 15.527 1.00 94.94 185 SER A C 1
ATOM 1413 O O . SER A 1 185 ? -8.391 8.338 16.728 1.00 94.94 185 SER A O 1
ATOM 1415 N N . ASP A 1 186 ? -9.253 8.430 14.662 1.00 95.19 186 ASP A N 1
ATOM 1416 C CA . ASP A 1 186 ? -10.606 7.963 14.974 1.00 95.19 186 ASP A CA 1
ATOM 1417 C C . ASP A 1 186 ? -10.781 6.440 14.807 1.00 95.19 186 ASP A C 1
ATOM 1419 O O . ASP A 1 186 ? -11.865 5.928 15.075 1.00 95.19 186 ASP A O 1
ATOM 1423 N N . SER A 1 187 ? -9.744 5.706 14.382 1.00 97.25 187 SER A N 1
ATOM 1424 C CA . SER A 1 187 ? -9.766 4.237 14.374 1.00 97.25 187 SER A CA 1
ATOM 1425 C C . SER A 1 187 ? -9.457 3.676 15.769 1.00 97.25 187 SER A C 1
ATOM 1427 O O . SER A 1 187 ? -8.511 4.116 16.427 1.00 97.25 187 SER A O 1
ATOM 1429 N N . THR A 1 188 ? -10.219 2.676 16.216 1.00 96.56 188 THR A N 1
ATOM 1430 C CA . THR A 1 188 ? -10.079 2.050 17.548 1.00 96.56 188 THR A CA 1
ATOM 1431 C C . THR A 1 188 ? -9.757 0.565 17.430 1.00 96.56 188 THR A C 1
ATOM 1433 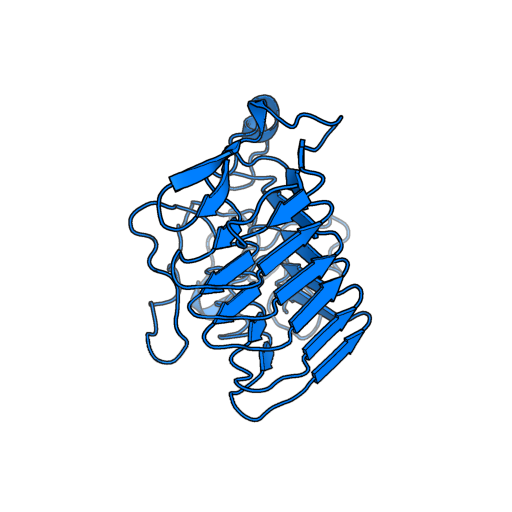O O . THR A 1 188 ? -10.020 -0.044 16.401 1.00 96.56 188 THR A O 1
ATOM 1436 N N . ASP A 1 189 ? -9.177 -0.040 18.468 1.00 97.06 189 ASP A N 1
ATOM 1437 C CA . ASP A 1 189 ? -8.894 -1.486 18.495 1.00 97.06 189 ASP A CA 1
ATOM 1438 C C . ASP A 1 189 ? -8.128 -1.984 17.251 1.00 97.06 189 ASP A C 1
ATOM 1440 O O . ASP A 1 189 ? -8.460 -3.004 16.641 1.00 97.06 189 ASP A O 1
ATOM 1444 N N . VAL A 1 190 ? -7.120 -1.208 16.841 1.00 98.44 190 VAL A N 1
ATOM 1445 C CA . VAL A 1 190 ? -6.181 -1.559 15.777 1.00 98.44 190 VAL A CA 1
ATOM 1446 C C . VAL A 1 190 ? -4.906 -2.073 16.423 1.00 98.44 190 VAL A C 1
ATOM 1448 O O . VAL A 1 190 ? -4.273 -1.366 17.211 1.00 98.44 190 VAL A O 1
ATOM 1451 N N . TYR A 1 191 ? -4.514 -3.287 16.062 1.00 98.50 191 TYR A N 1
ATOM 1452 C CA . TYR A 1 191 ? -3.325 -3.954 16.566 1.00 98.50 191 TYR A CA 1
ATOM 1453 C C . TYR A 1 191 ? -2.428 -4.333 15.398 1.00 98.50 191 TYR A C 1
ATOM 1455 O O . TYR A 1 191 ? -2.864 -4.992 14.453 1.00 98.50 191 TYR A O 1
ATOM 1463 N N . VAL A 1 192 ? -1.166 -3.923 15.470 1.00 98.75 192 VAL A N 1
ATOM 1464 C CA . VAL A 1 192 ? -0.152 -4.229 14.464 1.00 98.75 192 VAL A CA 1
ATOM 1465 C C . VAL A 1 192 ? 0.993 -4.956 15.151 1.00 98.75 192 VAL A C 1
ATOM 1467 O O . VAL A 1 192 ? 1.743 -4.362 15.923 1.00 98.75 192 VAL A O 1
ATOM 1470 N N . TYR A 1 193 ? 1.119 -6.247 14.866 1.00 98.69 193 TYR A N 1
ATOM 1471 C CA . TYR A 1 193 ? 2.189 -7.110 15.349 1.00 98.69 193 TYR A CA 1
ATOM 1472 C C . TYR A 1 193 ? 3.216 -7.323 14.239 1.00 98.69 193 TYR A C 1
ATOM 1474 O O . TYR A 1 193 ? 2.845 -7.565 13.092 1.00 98.69 193 TYR A O 1
ATOM 1482 N N . SER A 1 194 ? 4.503 -7.297 14.587 1.00 98.62 194 SER A N 1
ATOM 1483 C CA . SER A 1 194 ? 5.620 -7.586 13.681 1.00 98.62 194 SER A CA 1
ATOM 1484 C C . SER A 1 194 ? 5.546 -6.800 12.360 1.00 98.62 194 SER A C 1
ATOM 1486 O O . SER A 1 194 ? 5.540 -7.383 11.272 1.00 98.62 194 SER A O 1
ATOM 1488 N N . LEU A 1 195 ? 5.490 -5.467 12.460 1.00 98.88 195 LEU A N 1
ATOM 1489 C CA . LEU A 1 195 ? 5.581 -4.573 11.309 1.00 98.88 195 LEU A CA 1
ATOM 1490 C C . LEU A 1 195 ? 7.036 -4.424 10.886 1.00 98.88 195 LEU A C 1
ATOM 1492 O O . LEU A 1 195 ? 7.842 -3.820 11.593 1.00 98.88 195 LEU A O 1
ATOM 1496 N N . SER A 1 196 ? 7.331 -4.897 9.692 1.00 98.88 196 SER A N 1
ATOM 1497 C CA . SER A 1 196 ? 8.624 -4.797 9.053 1.00 98.88 196 SER A CA 1
ATOM 1498 C C . SER A 1 196 ? 8.545 -3.888 7.834 1.00 98.88 196 SER A C 1
ATOM 1500 O O . SER A 1 196 ? 7.692 -4.077 6.970 1.00 98.88 196 SER A O 1
ATOM 1502 N N . THR A 1 197 ? 9.445 -2.909 7.747 1.00 98.88 197 THR A N 1
ATOM 1503 C CA . THR A 1 197 ? 9.505 -1.981 6.611 1.00 98.88 197 THR A CA 1
ATOM 1504 C C . THR A 1 197 ? 10.905 -1.856 6.028 1.00 98.88 197 THR A C 1
ATOM 1506 O O . THR A 1 197 ? 11.891 -1.877 6.774 1.00 98.88 197 THR A O 1
ATOM 1509 N N . VAL A 1 198 ? 10.996 -1.617 4.720 1.00 98.81 198 VAL A N 1
ATOM 1510 C CA . VAL A 1 198 ? 12.256 -1.325 4.014 1.00 98.81 198 VAL A CA 1
ATOM 1511 C C . VAL A 1 198 ? 12.181 0.043 3.333 1.00 98.81 198 VAL A C 1
ATOM 1513 O O . VAL A 1 198 ? 11.129 0.436 2.833 1.00 98.81 198 VAL A O 1
ATOM 1516 N N . GLY A 1 199 ? 13.296 0.784 3.362 1.00 98.00 199 GLY A N 1
ATOM 1517 C CA . GLY A 1 199 ? 13.467 2.044 2.628 1.00 98.00 199 GLY A CA 1
ATOM 1518 C C . GLY A 1 199 ? 12.518 3.182 3.019 1.00 98.00 199 GLY A C 1
ATOM 1519 O O . GLY A 1 199 ? 12.379 4.130 2.255 1.00 98.00 199 GLY A O 1
ATOM 1520 N N . THR A 1 200 ? 11.876 3.114 4.189 1.00 97.56 200 THR A N 1
ATOM 1521 C CA . THR A 1 200 ? 10.911 4.129 4.639 1.00 97.56 200 THR A CA 1
ATOM 1522 C C . THR A 1 200 ? 11.360 4.810 5.925 1.00 97.56 200 THR A C 1
ATOM 1524 O O . THR A 1 200 ? 11.714 4.114 6.867 1.00 97.56 200 THR A O 1
ATOM 1527 N N . THR A 1 201 ? 11.265 6.140 6.025 1.00 97.56 201 THR A N 1
ATOM 1528 C CA . THR A 1 201 ? 11.655 6.891 7.240 1.00 97.56 201 THR A CA 1
ATOM 1529 C C . THR A 1 201 ? 10.681 6.699 8.414 1.00 97.56 201 THR A C 1
ATOM 1531 O O . THR A 1 201 ? 11.088 6.390 9.541 1.00 97.56 201 THR A O 1
ATOM 1534 N N . ASN A 1 202 ? 9.383 6.849 8.165 1.00 97.81 202 ASN A N 1
ATOM 1535 C CA . ASN A 1 202 ? 8.308 6.702 9.140 1.00 97.81 202 ASN A CA 1
ATOM 1536 C C . ASN A 1 202 ? 7.542 5.404 8.851 1.00 97.81 202 ASN A C 1
ATOM 1538 O O . ASN A 1 202 ? 6.820 5.278 7.861 1.00 97.81 202 ASN A O 1
ATOM 1542 N N . MET A 1 203 ? 7.716 4.414 9.726 1.00 98.56 203 MET A N 1
ATOM 1543 C CA . MET A 1 203 ? 7.119 3.087 9.565 1.00 98.56 203 MET A CA 1
ATOM 1544 C C . MET A 1 203 ? 5.604 3.133 9.767 1.00 98.56 203 MET A C 1
ATOM 1546 O O . MET A 1 203 ? 4.873 2.483 9.029 1.00 98.56 203 MET A O 1
ATOM 1550 N N . LEU A 1 204 ? 5.140 3.896 10.763 1.00 98.50 204 LEU A N 1
ATOM 1551 C CA . LEU A 1 204 ? 3.725 4.028 11.108 1.00 98.50 204 LEU A CA 1
ATOM 1552 C C . LEU A 1 204 ? 3.417 5.433 11.617 1.00 98.50 204 LEU A C 1
ATOM 1554 O O . LEU A 1 204 ? 4.029 5.918 12.579 1.00 98.50 204 LEU A O 1
ATOM 1558 N N . ASN A 1 205 ? 2.404 6.037 11.001 1.00 96.88 205 ASN A N 1
ATOM 1559 C CA . ASN A 1 205 ? 1.838 7.318 11.391 1.00 96.88 205 ASN A CA 1
ATOM 1560 C C . ASN A 1 205 ? 0.440 7.136 11.987 1.00 96.88 205 ASN A C 1
ATOM 1562 O O . ASN A 1 205 ? -0.348 6.326 11.494 1.00 96.88 205 ASN A O 1
ATOM 1566 N N . VAL A 1 206 ? 0.113 7.947 12.992 1.00 96.38 206 VAL A N 1
ATOM 1567 C CA . VAL A 1 206 ? -1.263 8.140 13.461 1.00 96.38 206 VAL A CA 1
ATOM 1568 C C . VAL A 1 206 ? -1.708 9.536 13.049 1.00 96.38 206 VAL A C 1
ATOM 1570 O O . VAL A 1 206 ? -1.123 10.535 13.473 1.00 96.38 206 VAL A O 1
ATOM 1573 N N . GLY A 1 207 ? -2.703 9.617 12.167 1.00 90.69 207 GLY A N 1
ATOM 1574 C CA . GLY A 1 207 ? -3.025 10.854 11.458 1.00 90.69 207 GLY A CA 1
ATOM 1575 C C . GLY A 1 207 ? -1.796 11.391 10.714 1.00 90.69 207 GLY A C 1
ATOM 1576 O O . GLY A 1 207 ? -1.173 10.677 9.929 1.00 90.69 207 GLY A O 1
ATOM 1577 N N . SER A 1 208 ? -1.430 12.645 10.982 1.00 88.06 208 SER A N 1
ATOM 1578 C CA . SER A 1 208 ? -0.237 13.297 10.422 1.00 88.06 208 SER A CA 1
ATOM 1579 C C . SER A 1 208 ? 1.026 13.136 11.277 1.00 88.06 208 SER A C 1
ATOM 1581 O O . SER A 1 208 ? 2.049 13.741 10.965 1.00 88.06 208 SER A O 1
ATOM 1583 N N . THR A 1 209 ? 0.970 12.384 12.378 1.00 93.69 209 THR A N 1
ATOM 1584 C CA . THR A 1 209 ? 2.078 12.274 13.331 1.00 93.69 209 THR A CA 1
ATOM 1585 C C . THR A 1 209 ? 2.818 10.959 13.144 1.00 93.69 209 THR A C 1
ATOM 1587 O O . THR A 1 209 ? 2.230 9.887 13.271 1.00 93.69 209 THR A O 1
ATOM 1590 N N . ALA A 1 210 ? 4.126 11.035 12.900 1.00 95.69 210 ALA A N 1
ATOM 1591 C CA . ALA A 1 210 ? 4.994 9.865 12.880 1.00 95.69 210 ALA A CA 1
ATOM 1592 C C . ALA A 1 210 ? 5.192 9.305 14.293 1.00 95.69 210 ALA A C 1
ATOM 1594 O O . ALA A 1 210 ? 5.792 9.962 15.146 1.00 95.69 210 ALA A O 1
ATOM 1595 N N . ILE A 1 211 ? 4.693 8.089 14.529 1.00 97.38 211 ILE A N 1
ATOM 1596 C CA . ILE A 1 211 ? 4.748 7.417 15.835 1.00 97.38 211 ILE A CA 1
ATOM 1597 C C . ILE A 1 211 ? 5.896 6.413 15.880 1.00 97.38 211 ILE A C 1
ATOM 1599 O O . ILE A 1 211 ? 6.651 6.375 16.850 1.00 97.38 211 ILE A O 1
ATOM 1603 N N . VAL A 1 212 ? 6.065 5.624 14.817 1.00 98.31 212 VAL A N 1
ATOM 1604 C CA . VAL A 1 212 ? 7.122 4.611 14.726 1.00 98.31 212 VAL A CA 1
ATOM 1605 C C . VAL A 1 212 ? 8.098 5.013 13.633 1.00 98.31 212 VAL A C 1
ATOM 1607 O O . VAL A 1 212 ? 7.754 5.034 12.453 1.00 98.31 212 VAL A O 1
ATOM 1610 N N . LYS A 1 213 ? 9.335 5.320 14.027 1.00 98.38 213 LYS A N 1
ATOM 1611 C CA . LYS A 1 213 ? 10.414 5.682 13.103 1.00 98.38 213 LYS A CA 1
ATOM 1612 C C . LYS A 1 213 ? 11.335 4.504 12.840 1.00 98.38 213 LYS A C 1
ATOM 1614 O O . LYS A 1 213 ? 11.708 3.775 13.759 1.00 98.38 213 LYS A O 1
ATOM 1619 N N . GLN A 1 214 ? 11.768 4.391 11.596 1.00 98.31 214 GLN A N 1
ATOM 1620 C CA . GLN A 1 214 ? 12.712 3.388 11.118 1.00 98.31 214 GLN A CA 1
ATOM 1621 C C . GLN A 1 214 ? 14.038 3.443 11.899 1.00 98.31 214 GLN A C 1
ATOM 1623 O O . GLN A 1 214 ? 14.570 2.403 12.287 1.00 98.31 214 GLN A O 1
ATOM 1628 N N . SER A 1 215 ? 14.537 4.645 12.208 1.00 98.25 215 SER A N 1
ATOM 1629 C CA . SER A 1 215 ? 15.792 4.860 12.948 1.00 98.25 215 SER A CA 1
ATOM 1630 C C . SER A 1 215 ? 15.826 4.183 14.321 1.00 98.25 215 SER A C 1
ATOM 1632 O O . SER A 1 215 ? 16.894 3.796 14.785 1.00 98.25 215 SER A O 1
ATOM 1634 N N . ASN A 1 216 ? 14.663 4.018 14.956 1.00 98.31 216 ASN A N 1
ATOM 1635 C CA . ASN A 1 216 ? 14.535 3.443 16.296 1.00 9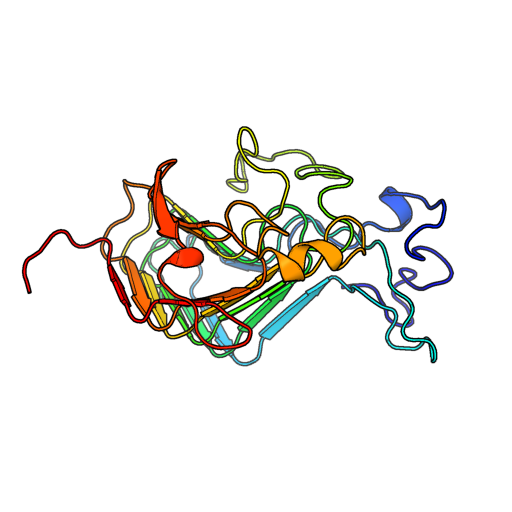8.31 216 ASN A CA 1
ATOM 1636 C C . ASN A 1 216 ? 14.315 1.923 16.271 1.00 98.31 216 ASN A C 1
ATOM 1638 O O . ASN A 1 216 ? 14.254 1.304 17.326 1.00 98.31 216 ASN A O 1
ATOM 1642 N N . ASN A 1 217 ? 14.156 1.330 15.084 1.00 98.44 217 ASN A N 1
ATOM 1643 C CA . ASN A 1 217 ? 13.688 -0.044 14.905 1.00 98.44 217 ASN A CA 1
ATOM 1644 C C . ASN A 1 217 ? 14.560 -0.832 13.909 1.00 98.44 217 ASN A C 1
ATOM 1646 O O . ASN A 1 217 ? 14.078 -1.774 13.286 1.00 98.44 217 ASN A O 1
ATOM 1650 N N . ARG A 1 218 ? 15.833 -0.454 13.702 1.00 97.94 218 ARG A N 1
ATOM 1651 C CA . ARG A 1 218 ? 16.744 -1.181 12.791 1.00 97.94 218 ARG A CA 1
ATOM 1652 C C . ARG A 1 218 ? 16.820 -2.667 13.130 1.00 97.94 218 ARG A C 1
ATOM 1654 O O . ARG A 1 218 ? 17.106 -3.016 14.269 1.00 97.94 218 ARG A O 1
ATOM 1661 N N . ASN A 1 219 ? 16.664 -3.523 12.120 1.00 97.38 219 ASN A N 1
ATOM 1662 C CA . ASN A 1 219 ? 16.747 -4.971 12.277 1.00 97.38 219 ASN A CA 1
ATOM 1663 C C . ASN A 1 219 ? 17.295 -5.653 11.006 1.00 97.38 219 ASN A C 1
ATOM 1665 O O . ASN A 1 219 ? 16.556 -6.210 10.192 1.00 97.38 219 ASN A O 1
ATOM 1669 N N . GLY A 1 220 ? 18.614 -5.574 10.809 1.00 96.56 220 GLY A N 1
ATOM 1670 C CA . GLY A 1 220 ? 19.267 -6.084 9.600 1.00 96.56 220 GLY A CA 1
ATOM 1671 C C . GLY A 1 220 ? 18.937 -5.232 8.373 1.00 96.56 220 GLY A C 1
ATOM 1672 O O . GLY A 1 220 ? 19.100 -4.011 8.411 1.00 96.56 220 GLY A O 1
ATOM 1673 N N . PHE A 1 221 ? 18.489 -5.873 7.289 1.00 97.25 221 PHE A N 1
ATOM 1674 C CA . PHE A 1 221 ? 18.100 -5.195 6.045 1.00 97.25 221 PHE A CA 1
ATOM 1675 C C . PHE A 1 221 ? 16.886 -4.269 6.246 1.00 97.25 221 PHE A C 1
ATOM 1677 O O . PHE A 1 221 ? 16.879 -3.113 5.818 1.00 97.25 221 PHE A O 1
ATOM 1684 N N . GLN A 1 222 ? 15.899 -4.751 6.996 1.00 98.19 222 GLN A N 1
ATOM 1685 C CA . GLN A 1 222 ? 14.659 -4.050 7.313 1.00 98.19 222 GLN A CA 1
ATOM 1686 C C . GLN A 1 222 ? 14.736 -3.292 8.646 1.00 98.19 222 GLN A C 1
ATOM 1688 O O . GLN A 1 222 ? 15.735 -3.317 9.369 1.00 98.19 222 GLN A O 1
ATOM 1693 N N . SER A 1 223 ? 13.665 -2.578 8.973 1.00 98.75 223 SER A N 1
ATOM 1694 C CA . SER A 1 223 ? 13.370 -2.137 10.338 1.00 98.75 223 SER A CA 1
ATOM 1695 C C . SER A 1 223 ? 12.097 -2.819 10.815 1.00 98.75 223 SER A C 1
ATOM 1697 O O . SER A 1 223 ? 11.159 -2.930 10.033 1.00 98.75 223 SER A O 1
ATOM 1699 N N . THR A 1 224 ? 12.068 -3.281 12.064 1.00 98.75 224 THR A N 1
ATOM 1700 C CA . THR A 1 224 ? 10.969 -4.083 12.614 1.00 98.75 224 THR A CA 1
ATOM 1701 C C . THR A 1 224 ? 10.478 -3.499 13.930 1.00 98.75 224 THR A C 1
ATOM 1703 O O . THR A 1 224 ? 11.241 -3.375 14.884 1.00 98.75 224 THR A O 1
ATOM 1706 N N . MET A 1 225 ? 9.187 -3.194 13.988 1.00 98.56 225 MET A N 1
ATOM 1707 C CA . MET A 1 225 ? 8.460 -2.865 15.207 1.00 98.56 225 MET A CA 1
ATOM 1708 C C . MET A 1 225 ? 7.637 -4.088 15.630 1.00 98.56 225 MET A C 1
ATOM 1710 O O . MET A 1 225 ? 6.875 -4.646 14.841 1.00 98.56 225 MET A O 1
ATOM 1714 N N . THR A 1 226 ? 7.819 -4.529 16.876 1.00 98.38 226 THR A N 1
ATOM 1715 C CA . THR A 1 226 ? 7.215 -5.775 17.376 1.00 98.38 226 THR A CA 1
ATOM 1716 C C . THR A 1 226 ? 5.714 -5.651 17.621 1.00 98.38 226 THR A C 1
ATOM 1718 O O . THR A 1 226 ? 4.971 -6.570 17.283 1.00 98.38 226 THR A O 1
ATOM 1721 N N . LEU A 1 227 ? 5.270 -4.546 18.221 1.00 97.88 227 LEU A N 1
ATOM 1722 C CA . LEU A 1 227 ? 3.869 -4.302 18.551 1.00 97.88 227 LEU A CA 1
ATOM 1723 C C . LEU A 1 227 ? 3.568 -2.804 18.597 1.00 97.88 227 LEU A C 1
ATOM 1725 O O . LEU A 1 227 ? 4.290 -2.031 19.229 1.00 97.88 227 LEU A O 1
ATOM 1729 N N . TRP A 1 228 ? 2.450 -2.429 17.990 1.00 97.94 228 TRP A N 1
ATOM 1730 C CA . TRP A 1 228 ? 1.767 -1.163 18.202 1.00 97.94 228 TRP A CA 1
ATOM 1731 C C . TRP A 1 228 ? 0.260 -1.411 18.349 1.00 97.94 228 TRP A C 1
ATOM 1733 O O . TRP A 1 228 ? -0.301 -2.263 17.655 1.00 97.94 228 TRP A O 1
ATOM 1743 N N . SER A 1 229 ? -0.403 -0.655 19.224 1.00 96.94 229 SER A N 1
ATOM 1744 C CA . SER A 1 229 ? -1.860 -0.693 19.381 1.00 96.94 229 SER A CA 1
ATOM 1745 C C . SER A 1 229 ? -2.451 0.706 19.499 1.00 96.94 229 SER A C 1
ATOM 1747 O O . SER A 1 229 ? -1.870 1.574 20.151 1.00 96.94 229 SER A O 1
ATOM 1749 N N . SER A 1 230 ? -3.649 0.901 18.946 1.00 93.81 230 SER A N 1
ATOM 1750 C CA . SER A 1 230 ? -4.414 2.145 19.106 1.00 93.81 230 SER A CA 1
ATOM 1751 C C . SER A 1 230 ? -5.107 2.262 20.470 1.00 93.81 230 SER A C 1
ATOM 1753 O O . SER A 1 230 ? -5.536 3.351 20.845 1.00 93.81 230 SER A O 1
ATOM 1755 N N . ALA A 1 231 ? -5.234 1.160 21.218 1.00 80.94 231 ALA A N 1
ATOM 1756 C CA . ALA A 1 231 ? -5.815 1.168 22.554 1.00 80.94 231 ALA A CA 1
ATOM 1757 C C . ALA A 1 231 ? -4.930 1.974 23.521 1.00 80.94 231 ALA A C 1
ATOM 1759 O O . ALA A 1 231 ? -3.792 1.604 23.810 1.00 80.94 231 ALA A O 1
ATOM 1760 N N . THR A 1 232 ? -5.459 3.078 24.047 1.00 63.69 232 THR A N 1
ATOM 1761 C CA . THR A 1 232 ? -4.830 3.834 25.135 1.00 63.69 232 THR A CA 1
ATOM 1762 C C . THR A 1 232 ? -5.146 3.140 26.460 1.00 63.69 232 THR A C 1
ATOM 1764 O O . THR A 1 232 ? -6.137 3.468 27.110 1.00 63.69 232 THR A O 1
ATOM 1767 N N . GLY A 1 233 ? -4.353 2.138 26.849 1.00 47.62 233 GLY A N 1
ATOM 1768 C CA . GLY A 1 233 ? -4.596 1.383 28.081 1.00 47.62 233 GLY A CA 1
ATOM 1769 C C . GLY A 1 233 ? -3.393 0.569 28.552 1.00 47.62 233 GLY A C 1
ATOM 1770 O O . GLY A 1 233 ? -3.075 -0.453 27.962 1.00 47.62 233 GLY A O 1
ATOM 1771 N N . THR A 1 234 ? -2.761 1.080 29.611 1.00 37.22 234 THR A N 1
ATOM 1772 C CA . THR A 1 234 ? -1.834 0.459 30.580 1.00 37.22 234 THR A CA 1
ATOM 1773 C C . THR A 1 234 ? -1.552 -1.042 30.419 1.00 37.22 234 THR A C 1
ATOM 1775 O O . THR A 1 234 ? -2.412 -1.867 30.736 1.00 37.22 234 THR A O 1
ATOM 1778 N N . HIS A 1 235 ? -0.319 -1.374 30.024 1.00 39.38 235 HIS A N 1
ATOM 1779 C CA . HIS A 1 235 ? 0.325 -2.609 30.480 1.00 39.38 235 HIS A CA 1
ATOM 1780 C C . HIS A 1 235 ? 0.691 -2.495 31.961 1.00 39.38 235 HIS A C 1
ATOM 1782 O O . HIS A 1 235 ? 1.084 -1.378 32.374 1.00 39.38 235 HIS A O 1
#

Organism: NCBI:txid456999

InterPro domains:
  IPR011050 Pectin lyase fold/virulence factor [SSF51126] (23-208)
  IPR012334 Pectin lyase fold [G3DSA:2.160.20.10] (1-231)

Radius of gyration: 17.09 Å; chains: 1; bounding box: 44×34×57 Å

Foldseek 3Di:
DAQEPPQCQACVAFFAPDDHDLVSQEREAEQEEQDQQHEDDDAPAESDDFQFHPPPPVRTGGDHEYQYAYAYQHQDYDYEAHAYEFEAYQAERYAYENHENYEHPAYEYEWRAQPLVVFPPPPDDDDVVSPTDDCPPWRTYAHEEAYLYEQAHHAHYEYEYQHHRNDRPLQVVLASTAEHYEYELNYAHHKHAWQKYGSYQQSYYHHPHRDHGQVVADDPSIGIDGIDHSDPDDD